Protein AF-A0A820UB11-F1 (afdb_monomer)

Sequence (283 aa):
CLLQSKWIDWDIKIYYELNNVQAQACTTTLNEELGQIEYIFSDKTGTLIQNIMTFNKCSIREKLYDYVTDEAGNEIQDTEKLKAIEFDEKEKDDYFQWYNQILLDAIKNNDKDKFVTEDFRTLYLAYRELNESEYREWSEKMNQANTSMEKREEKVKDSYEQIENHLKLNGATAIEDKLQDGVPQCIERLARAGIKIWVLTGDKIGQALRYALENKLKMKFLERGTMCKAVVCCRVTLLQKAQVVELVMQNEKKITLAIGGDGANDVSMIQKAHIGVGISGQE

Secondary structure (DSSP, 8-state):
-HHHHHHHHT-GGGEEGGGTEE---S-SS-TTGGGGEEEEEE-SBTTTEEEEEEEEEEEETTEEE---B-TT--B---GGG-------TT---SS---S-HHHHHHHHTT-GGGGTTS-EEEEEEEE----HHHHHHHHHHHHHHHH-SSSHHHHHHHHHHHHSSSPEEEEEEEEEEEEPTTHHHHHHHHHHTT-EEEEEE-SS--HHHHHHTSTTTHHHHHHHHHHSSEEEEES--HHHHHHHHHHHHHHH-SEEEEEE-SGGGTHHHHTTSSEEEE-----

Structure (mmCIF, N/CA/C/O backbone):
data_AF-A0A820UB11-F1
#
_entry.id   AF-A0A820UB11-F1
#
loop_
_atom_site.group_PDB
_atom_site.id
_atom_site.type_symbol
_atom_site.label_atom_id
_atom_site.label_alt_id
_atom_site.label_comp_id
_atom_site.label_asym_id
_atom_site.label_entity_id
_atom_site.label_seq_id
_atom_site.pdbx_PDB_ins_code
_atom_site.Cartn_x
_atom_site.Cartn_y
_atom_site.Cartn_z
_atom_site.occupancy
_atom_site.B_iso_or_equiv
_atom_site.auth_seq_id
_atom_site.auth_comp_id
_atom_site.auth_asym_id
_atom_site.auth_atom_id
_atom_site.pdbx_PDB_model_num
ATOM 1 N N . CYS A 1 1 ? -10.754 -3.449 32.133 1.00 63.97 1 CYS A N 1
ATOM 2 C CA . CYS A 1 1 ? -9.494 -2.935 31.554 1.00 63.97 1 CYS A CA 1
ATOM 3 C C . CYS A 1 1 ? -8.333 -3.943 31.631 1.00 63.97 1 CYS A C 1
ATOM 5 O O . CYS A 1 1 ? -8.097 -4.627 30.641 1.00 63.97 1 CYS A O 1
ATOM 7 N N . LEU A 1 2 ? -7.656 -4.148 32.776 1.00 79.12 2 LEU A N 1
ATOM 8 C CA . LEU A 1 2 ? -6.488 -5.061 32.869 1.00 79.12 2 LEU A CA 1
ATOM 9 C C . LEU A 1 2 ? -6.787 -6.529 32.503 1.00 79.12 2 LEU A C 1
ATOM 11 O O . LEU A 1 2 ? -6.047 -7.127 31.728 1.00 79.12 2 LEU A O 1
ATOM 15 N N . LEU A 1 3 ? -7.895 -7.092 33.000 1.00 84.25 3 LEU A N 1
ATOM 16 C CA . LEU A 1 3 ? -8.261 -8.489 32.725 1.00 84.25 3 LEU A CA 1
ATOM 17 C C . LEU A 1 3 ? -8.609 -8.737 31.246 1.00 84.25 3 LEU A C 1
ATOM 19 O O . LEU A 1 3 ? -8.187 -9.735 30.680 1.00 84.25 3 LEU A O 1
ATOM 23 N N . GLN A 1 4 ? -9.320 -7.803 30.606 1.00 86.25 4 GLN A N 1
ATOM 24 C CA . GLN A 1 4 ? -9.656 -7.890 29.176 1.00 86.25 4 GLN A CA 1
ATOM 25 C C . GLN A 1 4 ? -8.397 -7.893 28.303 1.00 86.25 4 GLN A C 1
ATOM 27 O O . GLN A 1 4 ? -8.311 -8.658 27.353 1.00 86.25 4 GLN A O 1
ATOM 32 N N . SER A 1 5 ? -7.397 -7.087 28.670 1.00 87.31 5 SER A N 1
ATOM 33 C CA . SER A 1 5 ? -6.112 -7.037 27.961 1.00 87.31 5 SER A CA 1
ATOM 34 C C . SER A 1 5 ? -5.390 -8.385 28.043 1.00 87.31 5 SER A C 1
ATOM 36 O O . SER A 1 5 ? -4.869 -8.872 27.051 1.00 87.31 5 SER A O 1
ATOM 38 N N . LYS A 1 6 ? -5.445 -9.045 29.209 1.00 88.56 6 LYS A N 1
ATOM 39 C CA . LYS A 1 6 ? -4.889 -10.393 29.393 1.00 88.56 6 LYS A CA 1
ATOM 40 C C . LYS A 1 6 ? -5.614 -11.462 28.580 1.00 88.56 6 LYS A C 1
ATOM 42 O O . LYS A 1 6 ? -4.977 -12.414 28.155 1.00 88.56 6 LYS A O 1
ATOM 47 N N . TRP A 1 7 ? -6.917 -11.318 28.348 1.00 91.12 7 TRP A N 1
ATOM 48 C CA . TRP A 1 7 ? -7.641 -12.230 27.460 1.00 91.12 7 TRP A CA 1
ATOM 49 C C . TRP A 1 7 ? -7.229 -12.079 26.000 1.00 91.12 7 TRP A C 1
ATOM 51 O O . TRP A 1 7 ? -7.147 -13.091 25.319 1.00 91.12 7 TRP A O 1
ATOM 61 N N . ILE A 1 8 ? -6.925 -10.860 25.546 1.00 91.50 8 ILE A N 1
ATOM 62 C CA . ILE A 1 8 ? -6.336 -10.641 24.217 1.00 91.50 8 ILE A CA 1
ATOM 63 C C . ILE A 1 8 ? -4.960 -11.316 24.153 1.00 91.50 8 ILE A C 1
ATOM 65 O O . ILE A 1 8 ? -4.711 -12.088 23.235 1.00 91.50 8 ILE A O 1
ATOM 69 N N . ASP A 1 9 ? -4.105 -11.096 25.159 1.00 91.19 9 ASP A N 1
ATOM 70 C CA . ASP A 1 9 ? -2.763 -11.697 25.196 1.00 91.19 9 ASP A CA 1
ATOM 71 C C . ASP A 1 9 ? -2.791 -13.241 25.140 1.00 91.19 9 ASP A C 1
ATOM 73 O O . ASP A 1 9 ? -1.864 -13.864 24.632 1.00 91.19 9 ASP A O 1
ATOM 77 N N . TRP A 1 10 ? -3.831 -13.870 25.699 1.00 92.50 10 TRP A N 1
ATOM 78 C CA . TRP A 1 10 ? -3.950 -15.329 25.823 1.00 92.50 10 TRP A CA 1
ATOM 79 C C . TRP A 1 10 ? -4.821 -15.996 24.753 1.00 92.50 10 TRP A C 1
ATOM 81 O O . TRP A 1 10 ? -4.994 -17.217 24.795 1.00 92.50 10 TRP A O 1
ATOM 91 N N . ASP A 1 11 ? -5.403 -15.241 23.821 1.00 94.38 11 ASP A N 1
ATOM 92 C CA . ASP A 1 11 ? -6.279 -15.821 22.806 1.00 94.38 11 ASP A CA 1
ATOM 93 C C . ASP A 1 11 ? -5.464 -16.545 21.723 1.00 94.38 11 ASP A C 1
ATOM 95 O O . ASP A 1 11 ? -4.764 -15.948 20.904 1.00 94.38 11 ASP A O 1
ATOM 99 N N . ILE A 1 12 ? -5.607 -17.871 21.701 1.00 93.06 12 ILE A N 1
ATOM 100 C CA . ILE A 1 12 ? -4.932 -18.780 20.768 1.00 93.06 12 ILE A CA 1
ATOM 101 C C . ILE A 1 12 ? -5.293 -18.459 19.308 1.00 93.06 12 ILE A C 1
ATOM 103 O O . ILE A 1 12 ? -4.503 -18.722 18.409 1.00 93.06 12 ILE A O 1
ATOM 107 N N . LYS A 1 13 ? -6.460 -17.860 19.032 1.00 92.50 13 LYS A N 1
ATOM 108 C CA . LYS A 1 13 ? -6.863 -17.520 17.655 1.00 92.50 13 LYS A CA 1
ATOM 109 C C . LYS A 1 13 ? -6.083 -16.356 17.048 1.00 92.50 13 LYS A C 1
ATOM 111 O O . LYS A 1 13 ? -6.117 -16.190 15.833 1.00 92.50 13 LYS A O 1
ATOM 116 N N . ILE A 1 14 ? -5.426 -15.552 17.877 1.00 90.38 14 ILE A N 1
ATOM 117 C CA . ILE A 1 14 ? -4.572 -14.429 17.463 1.00 90.38 14 ILE A CA 1
ATOM 118 C C . ILE A 1 14 ? -3.108 -14.675 17.853 1.00 90.38 14 ILE A C 1
ATOM 120 O O . ILE A 1 14 ? -2.318 -13.739 17.977 1.00 90.38 14 ILE A O 1
ATOM 124 N N . TYR A 1 15 ? -2.747 -15.950 18.023 1.00 91.88 15 TYR A N 1
ATOM 125 C CA . TYR A 1 15 ? -1.375 -16.425 18.118 1.00 91.88 15 TYR A CA 1
ATOM 126 C C . TYR A 1 15 ? -0.864 -16.818 16.727 1.00 91.88 15 TYR A C 1
ATOM 128 O O . TYR A 1 15 ? -1.498 -17.588 16.005 1.00 91.88 15 TYR A O 1
ATOM 136 N N . TYR A 1 16 ? 0.290 -16.278 16.348 1.00 90.25 16 TYR A N 1
ATOM 137 C CA . TYR A 1 16 ? 0.941 -16.554 15.078 1.00 90.25 16 TYR A CA 1
ATOM 138 C C . TYR A 1 16 ? 2.017 -17.628 15.257 1.00 90.25 16 TYR A C 1
ATOM 140 O O . TYR A 1 16 ? 3.118 -17.362 15.749 1.00 90.25 16 TYR A O 1
ATOM 148 N N . GLU A 1 17 ? 1.682 -18.856 14.851 1.00 88.19 17 GLU A N 1
ATOM 149 C CA . GLU A 1 17 ? 2.484 -20.055 15.122 1.00 88.1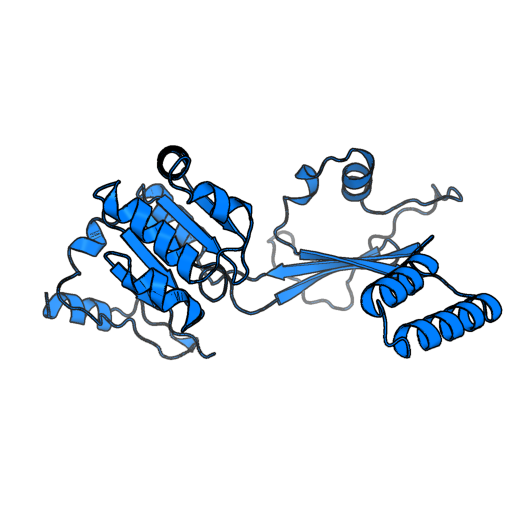9 17 GLU A CA 1
ATOM 150 C C . GLU A 1 17 ? 3.864 -20.022 14.458 1.00 88.19 17 GLU A C 1
ATOM 152 O O . GLU A 1 17 ? 4.851 -20.383 15.096 1.00 88.19 17 GLU A O 1
ATOM 157 N N . LEU A 1 18 ? 3.943 -19.552 13.206 1.00 85.38 18 LEU A N 1
ATOM 158 C CA . LEU A 1 18 ? 5.169 -19.593 12.398 1.00 85.38 18 LEU A CA 1
ATOM 159 C C . LEU A 1 18 ? 6.342 -18.865 13.065 1.00 85.38 18 LEU A C 1
ATOM 161 O O . LEU A 1 18 ? 7.470 -19.349 13.009 1.00 85.38 18 LEU A O 1
ATOM 165 N N . ASN A 1 19 ? 6.066 -17.747 13.744 1.00 83.75 19 ASN A N 1
ATOM 166 C CA . ASN A 1 19 ? 7.089 -16.963 14.440 1.00 83.75 19 ASN A CA 1
ATOM 167 C C . ASN A 1 19 ? 6.981 -17.050 15.969 1.00 83.75 19 ASN A C 1
ATOM 169 O O . ASN A 1 19 ? 7.721 -16.351 16.660 1.00 83.75 19 ASN A O 1
ATOM 173 N N . ASN A 1 20 ? 6.081 -17.885 16.502 1.00 88.88 20 ASN A N 1
ATOM 174 C CA . ASN A 1 20 ? 5.798 -17.983 17.935 1.00 88.88 20 ASN A CA 1
ATOM 175 C C . ASN A 1 20 ? 5.510 -16.606 18.571 1.00 88.88 20 ASN A C 1
ATOM 177 O O . ASN A 1 20 ? 6.106 -16.224 19.580 1.00 88.88 20 ASN A O 1
ATOM 181 N N . VAL A 1 21 ? 4.617 -15.830 17.945 1.00 89.50 21 VAL A N 1
ATOM 182 C CA . VAL A 1 21 ? 4.253 -14.487 18.416 1.00 89.50 21 VAL A CA 1
ATOM 183 C C . VAL A 1 21 ? 2.791 -14.453 18.834 1.00 89.50 21 VAL A C 1
ATOM 185 O O . VAL A 1 21 ? 1.901 -14.738 18.041 1.00 89.50 21 VAL A O 1
ATOM 188 N N . GLN A 1 22 ? 2.539 -14.068 20.082 1.00 91.44 22 GLN A N 1
ATOM 189 C CA . GLN A 1 22 ? 1.194 -13.794 20.588 1.00 91.44 22 GLN A CA 1
ATOM 190 C C . GLN A 1 22 ? 0.828 -12.319 20.388 1.00 91.44 22 GLN A C 1
ATOM 192 O O . GLN A 1 22 ? 1.705 -11.450 20.396 1.00 91.44 22 GLN A O 1
ATOM 197 N N . ALA A 1 23 ? -0.466 -12.028 20.268 1.00 91.69 23 ALA A N 1
ATOM 198 C CA . ALA A 1 23 ? -0.951 -10.659 20.377 1.00 91.69 23 ALA A CA 1
ATOM 199 C C . ALA A 1 23 ? -0.574 -10.065 21.745 1.00 91.69 23 ALA A C 1
ATOM 201 O O . ALA A 1 23 ? -0.574 -10.763 22.758 1.00 91.69 23 ALA A O 1
ATOM 202 N N . GLN A 1 24 ? -0.251 -8.772 21.783 1.00 91.25 24 GLN A N 1
ATOM 203 C CA . GLN A 1 24 ? 0.099 -8.088 23.025 1.00 91.25 24 GLN A CA 1
ATOM 204 C C . GLN A 1 24 ? -0.644 -6.759 23.140 1.00 91.25 24 GLN A C 1
ATOM 206 O O . GLN A 1 24 ? -0.428 -5.828 22.363 1.00 91.25 24 GLN A O 1
ATOM 211 N N . ALA A 1 25 ? -1.487 -6.643 24.161 1.00 91.25 25 ALA A N 1
ATOM 212 C CA . ALA A 1 25 ? -2.153 -5.396 24.499 1.00 91.25 25 ALA A CA 1
ATOM 213 C C . ALA A 1 25 ? -1.206 -4.483 25.300 1.00 91.25 25 ALA A C 1
ATOM 215 O O . ALA A 1 25 ? -1.099 -4.570 26.525 1.00 91.25 25 ALA A O 1
ATOM 216 N N . CYS A 1 26 ? -0.521 -3.568 24.610 1.00 86.94 26 CYS A N 1
ATOM 217 C CA . CYS A 1 26 ? 0.423 -2.629 25.235 1.00 86.94 26 CYS A CA 1
ATOM 218 C C . CYS A 1 26 ? -0.256 -1.540 26.084 1.00 86.94 26 CYS A C 1
ATOM 220 O O . CYS A 1 26 ? 0.372 -0.966 26.971 1.00 86.94 26 CYS A O 1
ATOM 222 N N . THR A 1 27 ? -1.533 -1.239 25.825 1.00 84.31 27 THR A N 1
ATOM 223 C CA . THR A 1 27 ? -2.322 -0.255 26.580 1.00 84.31 27 THR A CA 1
ATOM 224 C C . THR A 1 27 ? -3.629 -0.886 27.038 1.00 84.31 27 THR A C 1
ATOM 226 O O . THR A 1 27 ? -4.405 -1.382 26.231 1.00 84.31 27 THR A O 1
ATOM 229 N N . THR A 1 28 ? -3.891 -0.857 28.345 1.00 78.81 28 THR A N 1
ATOM 230 C CA . THR A 1 28 ? -4.995 -1.627 28.948 1.00 78.81 28 THR A CA 1
ATOM 231 C C . THR A 1 28 ? -6.328 -0.879 29.025 1.00 78.81 28 THR A C 1
ATOM 233 O O . THR A 1 28 ? -7.343 -1.458 29.425 1.00 78.81 28 THR A O 1
ATOM 236 N N . THR A 1 29 ? -6.336 0.409 28.674 1.00 77.44 29 THR A N 1
ATOM 237 C CA . THR A 1 29 ? -7.492 1.313 28.787 1.00 77.44 29 THR A CA 1
ATOM 238 C C . THR A 1 29 ? -8.313 1.431 27.504 1.00 77.44 29 THR A C 1
ATOM 240 O O . THR A 1 29 ? -9.441 1.896 27.578 1.00 77.44 29 THR A O 1
ATOM 243 N N . LEU A 1 30 ? -7.790 0.990 26.354 1.00 76.38 30 LEU A N 1
ATOM 244 C CA . LEU A 1 30 ? -8.390 1.229 25.028 1.00 76.38 30 LEU A CA 1
ATOM 245 C C . LEU A 1 30 ? -9.287 0.079 24.532 1.00 76.38 30 LEU A C 1
ATOM 247 O O . LEU A 1 30 ? -9.744 0.085 23.394 1.00 76.38 30 LEU A O 1
ATOM 251 N N . ASN A 1 31 ? -9.557 -0.923 25.372 1.00 75.69 31 ASN A N 1
ATOM 252 C CA . ASN A 1 31 ? -10.267 -2.132 24.937 1.00 75.69 31 ASN A CA 1
ATOM 253 C C . ASN A 1 31 ? -11.720 -1.871 24.510 1.00 75.69 31 ASN A C 1
ATOM 255 O O . ASN A 1 31 ? -12.251 -2.606 23.685 1.00 75.69 31 ASN A O 1
ATOM 259 N N . GLU A 1 32 ? -12.367 -0.845 25.063 1.00 83.12 32 GLU A N 1
ATOM 260 C CA . GLU A 1 32 ? -13.736 -0.472 24.686 1.00 83.12 32 GLU A CA 1
ATOM 261 C C . GLU A 1 32 ? -13.773 0.269 23.342 1.00 83.12 32 GLU A C 1
ATOM 263 O O . GLU A 1 32 ? -14.697 0.072 22.552 1.00 83.12 32 GLU A O 1
ATOM 268 N N . GLU A 1 33 ? -12.735 1.052 23.040 1.00 86.06 33 GLU A N 1
ATOM 269 C CA . GLU A 1 33 ? -12.626 1.807 21.788 1.00 86.06 33 GLU A CA 1
ATOM 270 C C . GLU A 1 33 ? -12.449 0.882 20.575 1.00 86.06 3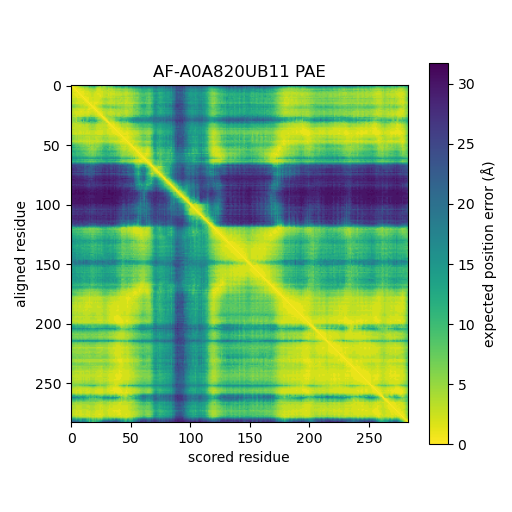3 GLU A C 1
ATOM 272 O O . GLU A 1 33 ? -12.912 1.213 19.483 1.00 86.06 33 GLU A O 1
ATOM 277 N N . LEU A 1 34 ? -11.871 -0.315 20.762 1.00 88.56 34 LEU A N 1
ATOM 278 C CA . LEU A 1 34 ? -11.766 -1.338 19.709 1.00 88.56 34 LEU A CA 1
ATOM 279 C C . LEU A 1 34 ? -13.136 -1.712 19.117 1.00 88.56 34 LEU A C 1
ATOM 281 O O . LEU A 1 34 ? -13.230 -2.019 17.932 1.00 88.56 34 LEU A O 1
ATOM 285 N N . GLY A 1 35 ? -14.208 -1.659 19.916 1.00 90.50 35 GLY A N 1
ATOM 286 C CA . GLY A 1 35 ? -15.574 -1.936 19.460 1.00 90.50 35 GLY A CA 1
ATOM 287 C C . GLY A 1 35 ? -16.251 -0.775 18.724 1.00 90.50 35 GLY A C 1
ATOM 288 O O . GLY A 1 35 ? -17.376 -0.932 18.258 1.00 90.50 35 GLY A O 1
ATOM 289 N N . GLN A 1 36 ? -15.599 0.387 18.643 1.00 94.00 36 GLN A N 1
ATOM 290 C CA . GLN A 1 36 ? -16.159 1.639 18.115 1.00 94.00 36 GLN A CA 1
ATOM 291 C C . GLN A 1 36 ? -15.406 2.164 16.885 1.00 94.00 36 GLN A C 1
ATOM 293 O O . GLN A 1 36 ? -15.696 3.260 16.403 1.00 94.00 36 GLN A O 1
ATOM 298 N N . ILE A 1 37 ? -14.424 1.410 16.386 1.00 95.69 37 ILE A N 1
ATOM 299 C CA . ILE A 1 37 ? -13.615 1.791 15.226 1.00 95.69 37 ILE A CA 1
ATOM 300 C C . ILE A 1 37 ? -14.510 1.963 13.997 1.00 95.69 37 ILE A C 1
ATOM 302 O O . ILE A 1 37 ? -15.262 1.061 13.637 1.00 95.69 37 ILE A O 1
ATOM 306 N N . GLU A 1 38 ? -14.358 3.091 13.301 1.00 96.00 38 GLU A N 1
ATOM 307 C CA . GLU A 1 38 ? -15.023 3.335 12.013 1.00 96.00 38 GLU A CA 1
ATOM 308 C C . GLU A 1 38 ? -14.044 3.563 10.856 1.00 96.00 38 GLU A C 1
ATOM 310 O O . GLU A 1 38 ? -14.415 3.383 9.695 1.00 96.00 38 GLU A O 1
ATOM 315 N N . TYR A 1 39 ? -12.797 3.945 11.151 1.00 97.56 39 TYR A N 1
ATOM 316 C CA . TYR A 1 39 ? -11.752 4.152 10.149 1.00 97.56 39 TYR A CA 1
ATOM 317 C C . TYR A 1 39 ? -10.503 3.344 10.492 1.00 97.56 39 TYR A C 1
ATOM 319 O O . TYR A 1 39 ? -9.991 3.447 11.607 1.00 97.56 39 TYR A O 1
ATOM 327 N N . ILE A 1 40 ? -9.985 2.602 9.514 1.00 97.62 40 ILE A N 1
ATOM 328 C CA . ILE A 1 40 ? -8.685 1.930 9.584 1.00 97.62 40 ILE A CA 1
ATOM 329 C C . ILE A 1 40 ? -7.748 2.559 8.557 1.00 97.62 40 ILE A C 1
ATOM 331 O O . ILE A 1 40 ? -8.052 2.588 7.365 1.00 97.62 40 ILE A O 1
ATOM 335 N N . PHE A 1 41 ? -6.594 3.023 9.021 1.00 97.25 41 PHE A N 1
ATOM 336 C CA . PHE A 1 41 ? -5.477 3.451 8.191 1.00 97.25 41 PHE A CA 1
ATOM 337 C C . PHE A 1 41 ? -4.435 2.345 8.158 1.00 97.25 41 PHE A C 1
ATOM 339 O O . PHE A 1 41 ? -3.970 1.916 9.209 1.00 97.25 41 PHE A O 1
ATOM 346 N N . SER A 1 42 ? -4.075 1.883 6.969 1.00 95.62 42 SER A N 1
ATOM 347 C CA . SER A 1 42 ? -3.124 0.785 6.789 1.00 95.62 42 SER A CA 1
ATOM 348 C C . SER A 1 42 ? -1.975 1.229 5.902 1.00 95.62 42 SER A C 1
ATOM 350 O O . SER A 1 42 ? -2.214 1.883 4.881 1.00 95.62 42 SER A O 1
ATOM 352 N N . ASP A 1 43 ? -0.748 0.823 6.224 1.00 92.75 43 ASP A N 1
ATOM 353 C CA . ASP A 1 43 ? 0.280 0.751 5.184 1.00 92.75 43 ASP A CA 1
ATOM 354 C C . ASP A 1 43 ? -0.007 -0.430 4.243 1.00 92.75 43 ASP A C 1
ATOM 356 O O . ASP A 1 43 ? -0.801 -1.322 4.546 1.00 92.75 43 ASP A O 1
ATOM 360 N N . LYS A 1 44 ? 0.614 -0.418 3.067 1.00 91.06 44 LYS A N 1
ATOM 361 C CA . LYS A 1 44 ? 0.597 -1.522 2.111 1.00 91.06 44 LYS A CA 1
ATOM 362 C C . LYS A 1 44 ? 1.712 -2.518 2.412 1.00 91.06 44 LYS A C 1
ATOM 364 O O . LYS A 1 44 ? 1.433 -3.703 2.573 1.00 91.06 44 LYS A O 1
ATOM 369 N N . THR A 1 45 ? 2.961 -2.057 2.407 1.00 87.44 45 THR A N 1
ATOM 370 C CA . THR A 1 45 ? 4.142 -2.919 2.565 1.00 87.44 45 THR A CA 1
ATOM 371 C C . THR A 1 45 ? 4.309 -3.293 4.040 1.00 87.44 45 THR A C 1
ATOM 373 O O . THR A 1 45 ? 3.884 -2.542 4.916 1.00 87.44 45 THR A O 1
ATOM 376 N N . GLY A 1 46 ? 4.719 -4.536 4.303 1.00 86.44 46 GLY A N 1
ATOM 377 C CA . GLY A 1 46 ? 4.833 -5.086 5.661 1.00 86.44 46 GLY A CA 1
ATOM 378 C C . GLY A 1 46 ? 3.502 -5.318 6.387 1.00 86.44 46 GLY A C 1
ATOM 379 O O . GLY A 1 46 ? 3.483 -5.954 7.435 1.00 86.44 46 GLY A O 1
ATOM 380 N N . THR A 1 47 ? 2.378 -4.848 5.830 1.00 91.19 47 THR A N 1
ATOM 381 C CA . THR A 1 47 ? 1.049 -4.900 6.461 1.00 91.19 47 THR A CA 1
ATOM 382 C C . THR A 1 47 ? 0.028 -5.668 5.629 1.00 91.19 47 THR A C 1
ATOM 384 O O . THR A 1 47 ? -0.509 -6.671 6.080 1.00 91.19 47 THR A O 1
ATOM 387 N N . LEU A 1 48 ? -0.255 -5.217 4.404 1.00 91.94 48 LEU A N 1
ATOM 388 C CA . LEU A 1 48 ? -1.192 -5.904 3.509 1.00 91.94 48 LEU A CA 1
ATOM 389 C C . LEU A 1 48 ? -0.468 -6.925 2.641 1.00 91.94 48 LEU A C 1
ATOM 391 O O . LEU A 1 48 ? -0.966 -8.030 2.443 1.00 91.94 48 LEU A O 1
ATOM 395 N N . ILE A 1 49 ? 0.710 -6.552 2.138 1.00 88.56 49 ILE A N 1
ATOM 396 C CA . ILE A 1 49 ? 1.578 -7.445 1.377 1.00 88.56 49 ILE A CA 1
ATOM 397 C C . ILE A 1 49 ? 2.743 -7.931 2.230 1.00 88.56 49 ILE A C 1
ATOM 399 O O . ILE A 1 49 ? 3.265 -7.213 3.086 1.00 88.56 49 ILE A O 1
ATOM 403 N N . GLN A 1 50 ? 3.161 -9.155 1.949 1.00 86.75 50 GLN A N 1
ATOM 404 C CA . GLN A 1 50 ? 4.428 -9.712 2.388 1.00 86.75 50 GLN A CA 1
ATOM 405 C C . GLN A 1 50 ? 5.558 -9.008 1.625 1.00 86.75 50 GLN A C 1
ATOM 407 O O . GLN A 1 50 ? 5.373 -8.572 0.486 1.00 86.75 50 GLN A O 1
ATOM 412 N N . ASN A 1 51 ? 6.754 -8.929 2.210 1.00 80.44 51 ASN A N 1
ATOM 413 C CA . ASN A 1 51 ? 7.943 -8.463 1.487 1.00 80.44 51 ASN A CA 1
ATOM 414 C C . ASN A 1 51 ? 8.528 -9.584 0.602 1.00 80.44 51 ASN A C 1
ATOM 416 O O . ASN A 1 51 ? 9.715 -9.895 0.653 1.00 80.44 51 ASN A O 1
ATOM 420 N N . ILE A 1 52 ? 7.654 -10.247 -0.159 1.00 82.62 52 ILE A N 1
ATOM 421 C CA . ILE A 1 52 ? 7.971 -11.360 -1.047 1.00 82.62 52 ILE A CA 1
ATOM 422 C C . ILE A 1 52 ? 7.350 -11.045 -2.402 1.00 82.62 52 ILE A C 1
ATOM 424 O O . ILE A 1 52 ? 6.134 -10.903 -2.526 1.00 82.62 52 ILE A O 1
ATOM 428 N N . MET A 1 53 ? 8.210 -10.941 -3.411 1.00 80.25 53 MET A N 1
ATOM 429 C CA . MET A 1 53 ? 7.801 -10.852 -4.806 1.00 80.25 53 MET A CA 1
ATOM 430 C C . MET A 1 53 ? 7.969 -12.220 -5.452 1.00 80.25 53 MET A C 1
ATOM 432 O O . MET A 1 53 ? 9.072 -12.772 -5.452 1.00 80.25 53 MET A O 1
ATOM 436 N N . THR A 1 54 ? 6.893 -12.750 -6.020 1.00 80.12 54 THR A N 1
ATOM 437 C CA . THR A 1 54 ? 6.900 -14.072 -6.646 1.00 80.12 54 THR A CA 1
ATOM 438 C C . THR A 1 54 ? 6.829 -13.917 -8.154 1.00 80.12 54 THR A C 1
ATOM 440 O O . THR A 1 54 ? 5.923 -13.284 -8.687 1.00 80.12 54 THR A O 1
ATOM 443 N N . PHE A 1 55 ? 7.799 -14.485 -8.867 1.00 79.56 55 PHE A N 1
ATOM 444 C CA . PHE A 1 55 ? 7.683 -14.627 -10.312 1.00 79.56 55 PHE A CA 1
ATOM 445 C C . PHE A 1 55 ? 6.591 -15.655 -10.598 1.00 79.56 55 PHE A C 1
ATOM 447 O O . PHE A 1 55 ? 6.755 -16.817 -10.238 1.00 79.56 55 PHE A O 1
ATOM 454 N N . ASN A 1 56 ? 5.488 -15.213 -11.197 1.00 76.56 56 ASN A N 1
ATOM 455 C CA . ASN A 1 56 ? 4.320 -16.060 -11.398 1.00 76.56 56 ASN A CA 1
ATOM 456 C C . ASN A 1 56 ? 4.273 -16.561 -12.849 1.00 76.56 56 ASN A C 1
ATOM 458 O O . ASN A 1 56 ? 4.292 -17.762 -13.097 1.00 76.56 56 ASN A O 1
ATOM 462 N N . LYS A 1 57 ? 4.327 -15.643 -13.823 1.00 74.94 57 LYS A N 1
ATOM 463 C CA . LYS A 1 57 ? 4.198 -15.981 -15.252 1.00 74.94 57 LYS A CA 1
ATOM 464 C C . LYS A 1 57 ? 5.217 -15.241 -16.102 1.00 74.94 57 LYS A C 1
ATOM 466 O O . LYS A 1 57 ? 5.714 -14.175 -15.725 1.00 74.94 57 LYS A O 1
ATOM 471 N N . CYS A 1 58 ? 5.489 -15.748 -17.299 1.00 72.00 58 CYS A N 1
ATOM 472 C CA . CYS A 1 58 ? 6.170 -14.957 -18.321 1.00 72.00 58 CYS A CA 1
ATOM 473 C C . CYS A 1 58 ? 5.751 -15.315 -19.737 1.00 72.00 58 CYS A C 1
ATOM 475 O O . CYS A 1 58 ? 5.237 -16.389 -20.015 1.00 72.00 58 CYS A O 1
ATOM 477 N N . SER A 1 59 ? 6.015 -14.394 -20.652 1.00 71.62 59 SER A N 1
ATOM 478 C CA . SER A 1 59 ? 5.951 -14.623 -22.084 1.00 71.62 59 SER A CA 1
ATOM 479 C C . SER A 1 59 ? 7.353 -14.470 -22.662 1.00 71.62 59 SER A C 1
ATOM 481 O O . SER A 1 59 ? 8.020 -13.473 -22.380 1.00 71.62 59 SER A O 1
ATOM 483 N N . ILE A 1 60 ? 7.812 -15.444 -23.449 1.00 76.38 60 ILE A N 1
ATOM 484 C CA . ILE A 1 60 ? 9.095 -15.397 -24.164 1.00 76.38 60 ILE A CA 1
ATOM 485 C C . ILE A 1 60 ? 8.836 -15.790 -25.610 1.00 76.38 60 ILE A C 1
ATOM 487 O O . ILE A 1 60 ? 8.345 -16.888 -25.861 1.00 76.38 60 ILE A O 1
ATOM 491 N N . ARG A 1 61 ? 9.201 -14.919 -26.560 1.00 68.50 61 ARG A N 1
ATOM 492 C CA . ARG A 1 61 ? 9.025 -15.154 -28.004 1.00 68.50 61 ARG A CA 1
ATOM 493 C C . ARG A 1 61 ? 7.629 -15.693 -28.318 1.00 68.50 61 ARG A C 1
ATOM 495 O O . ARG A 1 61 ? 7.492 -16.756 -28.912 1.00 68.50 61 ARG A O 1
ATOM 502 N N . GLU A 1 62 ? 6.616 -14.975 -27.832 1.00 55.88 62 GLU A N 1
ATOM 503 C CA . GLU A 1 62 ? 5.192 -15.267 -28.063 1.00 55.88 62 GLU A CA 1
ATOM 504 C C . GLU A 1 62 ? 4.658 -16.530 -27.360 1.00 55.88 62 GLU A C 1
ATOM 506 O O . GLU A 1 62 ? 3.457 -16.784 -27.370 1.00 55.88 62 GLU A O 1
ATOM 511 N N . LYS A 1 63 ? 5.506 -17.283 -26.646 1.00 60.62 63 LYS A N 1
ATOM 512 C CA . LYS A 1 63 ? 5.089 -18.425 -25.823 1.00 60.62 63 LYS A CA 1
ATOM 513 C C . LYS A 1 63 ? 4.805 -17.971 -24.394 1.00 60.62 63 LYS A C 1
ATOM 515 O O . LYS A 1 63 ? 5.682 -17.402 -23.745 1.00 60.62 63 LYS A O 1
ATOM 520 N N . LEU A 1 64 ? 3.582 -18.207 -23.915 1.00 64.88 64 LEU A N 1
ATOM 521 C CA . LEU A 1 64 ? 3.188 -17.989 -22.520 1.00 64.88 64 LEU A CA 1
ATOM 522 C C . LEU A 1 64 ? 3.597 -19.195 -21.666 1.00 64.88 64 LEU A C 1
ATOM 524 O O . LEU A 1 64 ? 3.306 -20.337 -22.017 1.00 64.88 64 LEU A O 1
ATOM 528 N N . TYR A 1 65 ? 4.237 -18.911 -20.540 1.00 68.44 65 TYR A N 1
ATOM 529 C CA . TYR A 1 65 ? 4.609 -19.853 -19.499 1.00 68.44 65 TYR A CA 1
ATOM 530 C C . TYR A 1 65 ? 3.806 -19.505 -18.248 1.00 68.44 65 TYR A C 1
ATOM 532 O O . TYR A 1 65 ? 3.957 -18.417 -17.685 1.00 68.44 65 TYR A O 1
ATOM 540 N N . ASP A 1 66 ? 2.938 -20.431 -17.861 1.00 66.44 66 ASP A N 1
ATOM 541 C CA . ASP A 1 66 ? 2.051 -20.355 -16.703 1.00 66.44 66 ASP A CA 1
ATOM 542 C C . ASP A 1 66 ? 2.043 -21.725 -16.003 1.00 66.44 66 ASP A C 1
ATOM 544 O O . ASP A 1 66 ? 2.432 -22.738 -16.601 1.00 66.44 66 ASP A O 1
ATOM 548 N N . TYR A 1 67 ? 1.601 -21.767 -14.749 1.00 60.22 67 TYR A N 1
ATOM 549 C CA . TYR A 1 67 ? 1.360 -23.016 -14.038 1.00 60.22 67 TYR A CA 1
ATOM 550 C C . TYR A 1 67 ? 0.176 -23.750 -14.676 1.00 60.22 67 TYR A C 1
ATOM 552 O O . TYR A 1 67 ? -0.856 -23.157 -14.990 1.00 60.22 67 TYR A O 1
ATOM 560 N N . VAL A 1 68 ? 0.303 -25.065 -14.863 1.00 53.91 68 VAL A N 1
ATOM 561 C CA . VAL A 1 68 ? -0.841 -25.891 -15.263 1.00 53.91 68 VAL A CA 1
ATOM 562 C C . VAL A 1 68 ? -1.669 -26.153 -14.013 1.00 53.91 68 VAL A C 1
ATOM 564 O O . VAL A 1 68 ? -1.192 -26.809 -13.088 1.00 53.91 68 VAL A O 1
ATOM 567 N N . THR A 1 69 ? -2.896 -25.647 -13.978 1.00 51.75 69 THR A N 1
ATOM 568 C CA . THR A 1 69 ? -3.876 -26.000 -12.949 1.00 51.75 69 THR A CA 1
ATOM 569 C C . THR A 1 69 ? -4.748 -27.160 -13.424 1.00 51.75 69 THR A C 1
ATOM 571 O O . THR A 1 69 ? -5.057 -27.281 -14.613 1.00 51.75 69 THR A O 1
ATOM 574 N N . ASP A 1 70 ? -5.110 -28.062 -12.510 1.00 53.09 70 ASP A N 1
ATOM 575 C CA . ASP A 1 70 ? -6.132 -29.077 -12.781 1.00 53.09 70 ASP A CA 1
ATOM 576 C C . ASP A 1 70 ? -7.546 -28.453 -12.821 1.00 53.09 70 ASP A C 1
ATOM 578 O O . ASP A 1 70 ? -7.741 -27.273 -12.525 1.00 53.09 70 ASP A O 1
ATOM 582 N N . GLU A 1 71 ? -8.566 -29.245 -13.171 1.00 51.16 71 GLU A N 1
ATOM 583 C CA . GLU A 1 71 ? -9.974 -28.797 -13.184 1.00 51.16 71 GLU A CA 1
ATOM 584 C C . GLU A 1 71 ? -10.488 -28.338 -11.801 1.00 51.16 71 GLU A C 1
ATOM 586 O O . GLU A 1 71 ? -11.549 -27.720 -11.710 1.00 51.16 71 GLU A O 1
ATOM 591 N N . ALA A 1 72 ? -9.742 -28.616 -10.726 1.00 48.59 72 ALA A N 1
ATOM 592 C CA . ALA A 1 72 ? -10.033 -28.203 -9.359 1.00 48.59 72 ALA A CA 1
ATOM 593 C C . ALA A 1 72 ? -9.211 -26.976 -8.904 1.00 48.59 72 ALA A C 1
ATOM 595 O O . ALA A 1 72 ? -9.395 -26.516 -7.777 1.00 48.59 72 ALA A O 1
ATOM 596 N N . GLY A 1 73 ? -8.352 -26.420 -9.767 1.00 50.34 73 GLY A N 1
ATOM 597 C CA . GLY A 1 73 ? -7.520 -25.251 -9.479 1.00 50.34 73 GLY A CA 1
ATOM 598 C C . GLY A 1 73 ? -6.234 -25.547 -8.702 1.00 50.34 73 GLY A C 1
ATOM 599 O O . GLY A 1 73 ? -5.585 -24.606 -8.253 1.00 50.34 73 GLY A O 1
ATOM 600 N N . ASN A 1 74 ? -5.847 -26.815 -8.535 1.00 50.03 74 ASN A N 1
ATOM 601 C CA . ASN A 1 74 ? -4.591 -27.177 -7.878 1.00 50.03 74 ASN A CA 1
ATOM 602 C C . ASN A 1 74 ? -3.417 -27.069 -8.857 1.00 50.03 74 ASN A C 1
ATOM 604 O O . ASN A 1 74 ? -3.509 -27.509 -10.005 1.00 50.03 74 ASN A O 1
ATOM 608 N N . GLU A 1 75 ? -2.295 -26.529 -8.383 1.00 55.31 75 GLU A N 1
ATOM 609 C CA . GLU A 1 75 ? -1.049 -26.435 -9.146 1.00 55.31 75 GLU A CA 1
ATOM 610 C C . GLU A 1 75 ? -0.464 -27.827 -9.424 1.00 55.31 75 GLU A C 1
ATOM 612 O O . GLU A 1 75 ? -0.144 -28.588 -8.507 1.00 55.31 75 GLU A O 1
ATOM 617 N N . ILE A 1 76 ? -0.278 -28.161 -10.700 1.00 56.41 76 ILE A N 1
ATOM 618 C CA . ILE A 1 76 ? 0.394 -29.391 -11.110 1.00 56.41 76 ILE A CA 1
ATOM 619 C C . ILE A 1 76 ? 1.900 -29.102 -11.219 1.00 56.41 76 ILE A C 1
ATOM 621 O O . ILE A 1 76 ? 2.345 -28.399 -12.124 1.00 56.41 76 ILE A O 1
ATOM 625 N N . GLN A 1 77 ? 2.706 -29.680 -10.319 1.00 45.47 77 GLN A N 1
ATOM 626 C CA . GLN A 1 77 ? 4.179 -29.561 -10.294 1.00 45.47 77 GLN A CA 1
ATOM 627 C C . GLN A 1 77 ? 4.889 -30.406 -11.371 1.00 45.47 77 GLN A C 1
ATOM 629 O O . GLN A 1 77 ? 5.934 -31.004 -11.123 1.00 45.47 77 GLN A O 1
ATOM 634 N N . ASP A 1 78 ? 4.326 -30.496 -12.572 1.00 45.09 78 ASP A N 1
ATOM 635 C CA . ASP A 1 78 ? 4.927 -31.258 -13.667 1.00 45.09 78 ASP A CA 1
ATOM 636 C C . ASP A 1 78 ? 5.776 -30.295 -14.513 1.00 45.09 78 ASP A C 1
ATOM 638 O O . ASP A 1 78 ? 5.303 -29.695 -15.479 1.00 45.09 78 ASP A O 1
ATOM 642 N N . THR A 1 79 ? 7.041 -30.099 -14.125 1.00 43.16 79 THR A N 1
ATOM 643 C CA . THR A 1 79 ? 8.008 -29.230 -14.832 1.00 43.16 79 THR A CA 1
ATOM 644 C C . THR A 1 79 ? 8.242 -29.646 -16.289 1.00 43.16 79 THR A C 1
ATOM 646 O O . THR A 1 79 ? 8.672 -28.826 -17.099 1.00 43.16 79 THR A O 1
ATOM 649 N N . GLU A 1 80 ? 7.899 -30.885 -16.656 1.00 41.38 80 GLU A N 1
ATOM 650 C CA . GLU A 1 80 ? 7.939 -31.393 -18.033 1.00 41.38 80 GLU A CA 1
ATOM 651 C C . GLU A 1 80 ? 6.692 -31.030 -18.865 1.00 41.38 80 GLU A C 1
ATOM 653 O O . GLU A 1 80 ? 6.699 -31.189 -20.086 1.00 41.38 80 GLU A O 1
ATOM 658 N N . LYS A 1 81 ? 5.631 -30.490 -18.245 1.00 41.34 81 LYS A N 1
ATOM 659 C CA . LYS A 1 81 ? 4.401 -30.037 -18.919 1.00 41.34 81 LYS A CA 1
ATOM 660 C C . LYS A 1 81 ? 4.173 -28.530 -18.815 1.00 41.34 81 LYS A C 1
ATOM 662 O O . LYS A 1 81 ? 3.028 -28.087 -18.753 1.00 41.34 81 LYS A O 1
ATOM 667 N N . LEU A 1 82 ? 5.221 -27.715 -18.909 1.00 39.12 82 LEU A N 1
ATOM 668 C CA . LEU A 1 82 ? 5.033 -26.358 -19.429 1.00 39.12 82 LEU A CA 1
ATOM 669 C C . LEU A 1 82 ? 4.557 -26.495 -20.881 1.00 39.12 82 LEU A C 1
ATOM 671 O O . LEU A 1 82 ? 5.360 -26.598 -21.808 1.00 39.12 82 LEU A O 1
ATOM 675 N N . LYS A 1 83 ? 3.239 -26.574 -21.092 1.00 38.41 83 LYS A N 1
ATOM 676 C CA . LYS A 1 83 ? 2.677 -26.519 -22.437 1.00 38.41 83 LYS A CA 1
ATOM 677 C C . LYS A 1 83 ? 2.930 -25.113 -22.956 1.00 38.41 83 LYS A C 1
ATOM 679 O O . LYS A 1 83 ? 2.185 -24.192 -22.642 1.00 38.41 83 LYS A O 1
ATOM 684 N N . ALA A 1 84 ? 3.958 -24.964 -23.787 1.00 34.91 84 ALA A N 1
ATOM 685 C CA . ALA A 1 84 ? 3.931 -23.917 -24.788 1.00 34.91 84 ALA A CA 1
ATOM 686 C C . ALA A 1 84 ? 2.612 -24.093 -25.546 1.00 34.91 84 ALA A C 1
ATOM 688 O O . ALA A 1 84 ? 2.396 -25.121 -26.189 1.00 34.91 84 ALA A O 1
ATOM 689 N N . ILE A 1 85 ? 1.697 -23.141 -25.406 1.00 39.22 85 ILE A N 1
ATOM 690 C CA . ILE A 1 85 ? 0.533 -23.075 -26.279 1.00 39.22 85 ILE A CA 1
ATOM 691 C C . ILE A 1 85 ? 1.097 -22.681 -27.645 1.00 39.22 85 ILE A C 1
ATOM 693 O O . ILE A 1 85 ? 1.391 -21.514 -27.893 1.00 39.22 85 ILE A O 1
ATOM 697 N N . GLU A 1 86 ? 1.385 -23.676 -28.483 1.00 33.03 86 GLU A N 1
ATOM 698 C CA . GLU A 1 86 ? 1.829 -23.455 -29.855 1.00 33.03 86 GLU A CA 1
ATOM 699 C C . GLU A 1 86 ? 0.605 -23.088 -30.694 1.00 33.03 86 GLU A C 1
ATOM 701 O O . GLU A 1 86 ? -0.330 -23.877 -30.827 1.00 33.03 86 GLU A O 1
ATOM 706 N N . PHE A 1 87 ? 0.587 -21.856 -31.202 1.00 35.66 87 PHE A N 1
ATOM 707 C CA . PHE A 1 87 ? -0.444 -21.392 -32.122 1.00 35.66 87 PHE A CA 1
ATOM 708 C C . PHE A 1 87 ? -0.170 -21.932 -33.533 1.00 35.66 87 PHE A C 1
ATOM 710 O O . PHE A 1 87 ? 0.980 -22.034 -33.963 1.00 35.66 87 PHE A O 1
ATOM 717 N N . ASP A 1 88 ? -1.248 -22.319 -34.216 1.00 32.59 88 ASP A N 1
ATOM 718 C CA . ASP A 1 88 ? -1.253 -23.010 -35.508 1.00 32.59 88 ASP A CA 1
ATOM 719 C C . ASP A 1 88 ? -0.510 -22.205 -36.596 1.00 32.59 88 ASP A C 1
ATOM 721 O O . ASP A 1 88 ? -0.726 -21.007 -36.772 1.00 32.59 88 ASP A O 1
ATOM 725 N N . GLU A 1 89 ? 0.374 -22.867 -37.346 1.00 39.56 89 GLU A N 1
ATOM 726 C CA . GLU A 1 89 ? 1.401 -22.252 -38.207 1.00 39.56 89 GLU A CA 1
ATOM 727 C C . GLU A 1 89 ? 0.874 -21.567 -39.486 1.00 39.56 89 GLU A C 1
ATOM 729 O O . GLU A 1 89 ? 1.665 -21.177 -40.351 1.00 39.56 89 GLU A O 1
ATOM 734 N N . LYS A 1 90 ? -0.445 -21.441 -39.657 1.00 38.09 90 LYS A N 1
ATOM 735 C CA . LYS A 1 90 ? -1.066 -21.062 -40.938 1.00 38.09 90 LYS A CA 1
ATOM 736 C C . LYS A 1 90 ? -1.369 -19.577 -41.134 1.00 38.09 90 LYS A C 1
ATOM 738 O O . LYS A 1 90 ? -1.794 -19.218 -42.227 1.00 38.09 90 LYS A O 1
ATOM 743 N N . GLU A 1 91 ? -1.069 -18.715 -40.167 1.00 38.19 91 GLU A N 1
ATOM 744 C CA . GLU A 1 91 ? -1.188 -17.252 -40.312 1.00 38.19 91 GLU A CA 1
ATOM 745 C C . GLU A 1 91 ? 0.161 -16.552 -40.079 1.00 38.19 91 GLU A C 1
ATOM 747 O O . GLU A 1 91 ? 0.305 -15.663 -39.247 1.00 38.19 91 GLU A O 1
ATOM 752 N N . LYS A 1 92 ? 1.195 -16.982 -40.815 1.00 36.81 92 LYS A N 1
ATOM 753 C CA . LYS A 1 92 ? 2.490 -16.288 -40.866 1.00 36.81 92 LYS A CA 1
ATOM 754 C C . LYS A 1 92 ? 2.431 -15.179 -41.918 1.00 36.81 92 LYS A C 1
ATOM 756 O O . LYS A 1 92 ? 2.668 -15.440 -43.094 1.00 36.81 92 LYS A O 1
ATOM 761 N N . ASP A 1 93 ? 2.119 -13.963 -41.480 1.00 31.25 93 ASP A N 1
ATOM 762 C CA . ASP A 1 93 ? 2.398 -12.733 -42.229 1.00 31.25 93 ASP A CA 1
ATOM 763 C C . ASP A 1 93 ? 3.709 -12.114 -41.706 1.00 31.25 93 ASP A C 1
ATOM 765 O O . ASP A 1 93 ? 3.956 -12.098 -40.498 1.00 31.25 93 ASP A O 1
ATOM 769 N N . ASP A 1 94 ? 4.553 -11.594 -42.608 1.00 35.19 94 ASP A N 1
ATOM 770 C CA . ASP A 1 94 ? 5.944 -11.142 -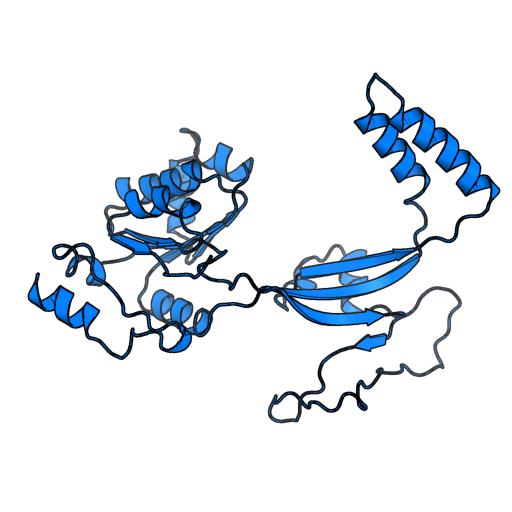42.362 1.00 35.19 94 ASP A CA 1
ATOM 771 C C . ASP A 1 94 ? 6.088 -9.938 -41.398 1.00 35.19 94 ASP A C 1
ATOM 773 O O . ASP A 1 94 ? 7.186 -9.433 -41.154 1.00 35.19 94 ASP A O 1
ATOM 777 N N . TYR A 1 95 ? 4.988 -9.492 -40.796 1.00 34.00 95 TYR A N 1
ATOM 778 C CA . TYR A 1 95 ? 4.962 -8.520 -39.714 1.00 34.00 95 TYR A CA 1
ATOM 779 C C . TYR A 1 95 ? 4.039 -9.001 -38.582 1.00 34.00 9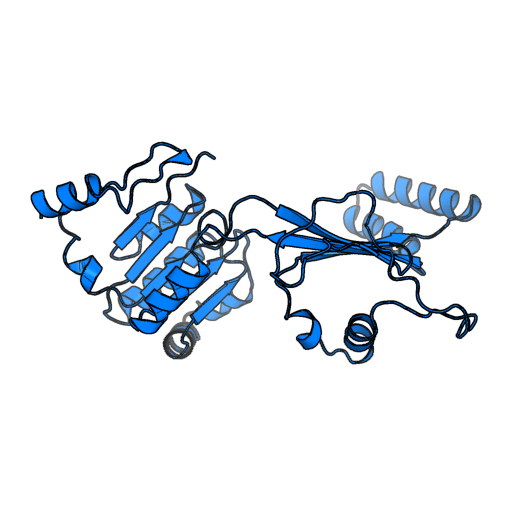5 TYR A C 1
ATOM 781 O O . TYR A 1 95 ? 2.848 -8.707 -38.557 1.00 34.00 95 TYR A O 1
ATOM 789 N N . PHE A 1 96 ? 4.658 -9.626 -37.575 1.00 37.66 96 PHE A N 1
ATOM 790 C CA . PHE A 1 96 ? 4.306 -9.466 -36.157 1.00 37.66 96 PHE A CA 1
ATOM 791 C C . PHE A 1 96 ? 2.902 -9.950 -35.725 1.00 37.66 96 PHE A C 1
ATOM 793 O O . PHE A 1 96 ? 1.981 -9.144 -35.592 1.00 37.66 96 PHE A O 1
ATOM 800 N N . GLN A 1 97 ? 2.749 -11.241 -35.408 1.00 34.84 97 GLN A N 1
ATOM 801 C CA . GLN A 1 97 ? 1.553 -11.822 -34.766 1.00 34.84 97 GLN A CA 1
ATOM 802 C C . GLN A 1 97 ? 2.009 -13.076 -33.984 1.00 34.84 97 GLN A C 1
ATOM 804 O O . GLN A 1 97 ? 2.433 -14.025 -34.626 1.00 34.84 97 GLN A O 1
ATOM 809 N N . TRP A 1 98 ? 2.047 -13.154 -32.647 1.00 36.12 98 TRP A N 1
ATOM 810 C CA . TRP A 1 98 ? 1.065 -12.751 -31.629 1.00 36.12 98 TRP A CA 1
ATOM 811 C C . TRP A 1 98 ? 1.741 -12.374 -30.287 1.00 36.12 98 TRP A C 1
ATOM 813 O O . TRP A 1 98 ? 2.373 -13.192 -29.626 1.00 36.12 98 TRP A O 1
ATOM 823 N N . TYR A 1 99 ? 1.487 -11.161 -29.792 1.00 41.88 99 TYR A N 1
ATOM 824 C CA . TYR A 1 99 ? 1.370 -10.918 -28.348 1.00 41.88 99 TYR A CA 1
ATOM 825 C C . TYR A 1 99 ? -0.117 -11.034 -28.034 1.00 41.88 99 TYR A C 1
ATOM 827 O O . TYR A 1 99 ? -0.908 -10.527 -28.822 1.00 41.88 99 TYR A O 1
ATOM 835 N N . ASN A 1 100 ? -0.487 -11.702 -26.935 1.00 41.38 100 ASN A N 1
ATOM 836 C CA . ASN A 1 100 ? -1.862 -11.831 -26.427 1.00 41.38 100 ASN A CA 1
ATOM 837 C C . ASN A 1 100 ? -2.765 -10.689 -26.947 1.00 41.38 100 ASN A C 1
ATOM 839 O O . ASN A 1 100 ? -2.486 -9.535 -26.624 1.00 41.38 100 ASN A O 1
ATOM 843 N N . GLN A 1 101 ? -3.772 -10.978 -27.788 1.00 43.31 101 GLN A N 1
ATOM 844 C CA . GLN A 1 101 ? -4.610 -9.975 -28.480 1.00 43.31 101 GLN A CA 1
ATOM 845 C C . GLN A 1 101 ? -5.097 -8.867 -27.531 1.00 43.31 101 GLN A C 1
ATOM 847 O O . GLN A 1 101 ? -5.162 -7.701 -27.901 1.00 43.31 101 GLN A O 1
ATOM 852 N N . ILE A 1 102 ? -5.343 -9.220 -26.265 1.00 43.00 102 ILE A N 1
ATOM 853 C CA . ILE A 1 102 ? -5.754 -8.315 -25.188 1.00 43.00 102 ILE A CA 1
ATOM 854 C C . ILE A 1 102 ? -4.681 -7.236 -24.925 1.00 43.00 102 ILE A C 1
ATOM 856 O O . ILE A 1 102 ? -5.010 -6.066 -24.749 1.00 43.00 102 ILE A O 1
ATOM 860 N N . LEU A 1 103 ? -3.400 -7.618 -24.958 1.00 44.31 103 LEU A N 1
ATOM 861 C CA . LEU A 1 103 ? -2.187 -6.845 -24.635 1.00 44.31 103 LEU A CA 1
ATOM 862 C C . LEU A 1 103 ? -1.785 -5.876 -25.741 1.00 44.31 103 LEU A C 1
ATOM 864 O O . LEU A 1 103 ? -1.449 -4.725 -25.466 1.00 44.31 103 LEU A O 1
ATOM 868 N N . LEU A 1 104 ? -1.916 -6.302 -26.996 1.00 43.97 104 LEU A N 1
ATOM 869 C CA . LEU A 1 104 ? -1.773 -5.416 -28.148 1.00 43.97 104 LEU A CA 1
ATOM 870 C C . LEU A 1 104 ? -2.960 -4.457 -28.288 1.00 43.97 104 LEU A C 1
ATOM 872 O O . LEU A 1 104 ? -2.737 -3.289 -28.601 1.00 43.97 104 LEU A O 1
ATOM 876 N N . ASP A 1 105 ? -4.189 -4.901 -28.008 1.00 46.81 105 ASP A N 1
ATOM 877 C CA . ASP A 1 105 ? -5.372 -4.035 -28.040 1.00 46.81 105 ASP A CA 1
ATOM 878 C C . ASP A 1 105 ? -5.333 -2.964 -26.943 1.00 46.81 105 ASP A C 1
ATOM 880 O O . ASP A 1 105 ? -5.723 -1.830 -27.199 1.00 46.81 105 ASP A O 1
ATOM 884 N N . ALA A 1 106 ? -4.806 -3.259 -25.752 1.00 45.34 106 ALA A N 1
ATOM 885 C CA . ALA A 1 106 ? -4.630 -2.262 -24.691 1.00 45.34 106 ALA A CA 1
ATOM 886 C C . ALA A 1 106 ? -3.590 -1.184 -25.051 1.00 45.34 106 ALA A C 1
ATOM 888 O O . ALA A 1 106 ? -3.782 -0.003 -24.754 1.00 45.34 106 ALA A O 1
ATOM 889 N N . ILE A 1 107 ? -2.510 -1.570 -25.739 1.00 43.78 107 ILE A N 1
ATOM 890 C CA . ILE A 1 107 ? -1.462 -0.647 -26.203 1.00 43.78 107 ILE A CA 1
ATOM 891 C C . ILE A 1 107 ? -1.937 0.163 -27.423 1.00 43.78 107 ILE A C 1
ATOM 893 O O . ILE A 1 107 ? -1.672 1.362 -27.498 1.00 43.78 107 ILE A O 1
ATOM 897 N N . LYS A 1 108 ? -2.664 -0.457 -28.365 1.00 41.50 108 LYS A N 1
ATOM 898 C CA . LYS A 1 108 ? -3.167 0.193 -29.592 1.00 41.50 108 LYS A CA 1
ATOM 899 C C . LYS A 1 108 ? -4.410 1.054 -29.359 1.00 41.50 108 LYS A C 1
ATOM 901 O O . LYS A 1 108 ? -4.512 2.123 -29.954 1.00 41.50 108 LYS A O 1
ATOM 906 N N . ASN A 1 109 ? -5.327 0.628 -28.490 1.00 45.59 109 ASN A N 1
ATOM 907 C CA . ASN A 1 109 ? -6.572 1.349 -28.197 1.00 45.59 109 ASN A CA 1
ATOM 908 C C . ASN A 1 109 ? -6.452 2.301 -26.996 1.00 45.59 109 ASN A C 1
ATOM 910 O O . ASN A 1 109 ? -7.434 2.946 -26.636 1.00 45.59 109 ASN A O 1
ATOM 914 N N . ASN A 1 110 ? -5.261 2.418 -26.389 1.00 41.38 110 ASN A N 1
ATOM 915 C CA . ASN A 1 110 ? -5.015 3.220 -25.184 1.00 41.38 110 ASN A CA 1
ATOM 916 C C . ASN A 1 110 ? -5.964 2.847 -24.023 1.00 41.38 110 ASN A C 1
ATOM 918 O O . ASN A 1 110 ? -6.306 3.679 -23.180 1.00 41.38 110 ASN A O 1
ATOM 922 N N . ASP A 1 111 ? -6.400 1.587 -24.009 1.00 43.75 111 ASP A N 1
ATOM 923 C CA . ASP A 1 111 ? -7.429 1.060 -23.124 1.00 43.75 111 ASP A CA 1
ATOM 924 C C . ASP A 1 111 ? -6.738 0.365 -21.946 1.00 43.75 111 ASP A C 1
ATOM 926 O O . ASP A 1 111 ? -6.523 -0.849 -21.916 1.00 43.75 111 ASP A O 1
ATOM 930 N N . LYS A 1 112 ? -6.278 1.192 -21.000 1.00 40.59 112 LYS A N 1
ATOM 931 C CA . LYS A 1 112 ? -5.493 0.776 -19.824 1.00 40.59 112 LYS A CA 1
ATOM 932 C C . LYS A 1 112 ? -6.262 -0.151 -18.878 1.00 40.59 112 LYS A C 1
ATOM 934 O O . LYS A 1 112 ? -5.642 -0.768 -18.017 1.00 40.59 112 LYS A O 1
ATOM 939 N N . ASP A 1 113 ? -7.574 -0.271 -19.051 1.00 39.19 113 ASP A N 1
ATOM 940 C CA . ASP A 1 113 ? -8.464 -0.934 -18.100 1.00 39.19 113 ASP A CA 1
ATOM 941 C C . ASP A 1 113 ? -8.557 -2.459 -18.294 1.00 39.19 113 ASP A C 1
ATOM 943 O O . ASP A 1 113 ? -8.999 -3.161 -17.387 1.00 39.19 113 ASP A O 1
ATOM 947 N N . LYS A 1 114 ? -8.071 -3.020 -19.415 1.00 35.38 114 LYS A N 1
ATOM 948 C CA . LYS A 1 114 ? -8.115 -4.479 -19.667 1.00 35.38 114 LYS A CA 1
ATOM 949 C C . LYS A 1 114 ? -7.000 -5.303 -19.003 1.00 35.38 114 LYS A C 1
ATOM 951 O O . LYS A 1 114 ? -7.120 -6.521 -18.968 1.00 35.38 114 LYS A O 1
ATOM 956 N N . PHE A 1 115 ? -5.958 -4.667 -18.456 1.00 41.00 115 PHE A N 1
ATOM 957 C CA . PHE A 1 115 ? -4.873 -5.331 -17.699 1.00 41.00 115 PHE A CA 1
ATOM 958 C C . PHE A 1 115 ? -4.971 -5.162 -16.186 1.00 41.00 115 PHE A C 1
ATOM 960 O O . PHE A 1 115 ? -4.146 -5.695 -15.454 1.00 41.00 115 PHE A O 1
ATOM 967 N N . VAL A 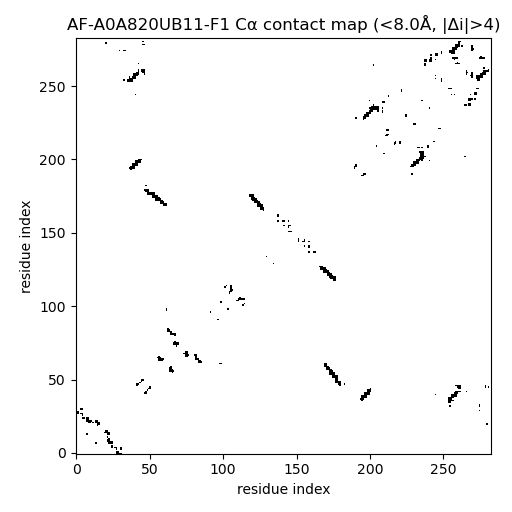1 116 ? -5.987 -4.450 -15.705 1.00 41.91 116 VAL A N 1
ATOM 968 C CA . VAL A 1 116 ? -6.229 -4.251 -14.267 1.00 41.91 116 VAL A CA 1
ATOM 969 C C . VAL A 1 116 ? -6.920 -5.477 -13.643 1.00 41.91 116 VAL A C 1
ATOM 971 O O . VAL A 1 116 ? -7.325 -5.442 -12.489 1.00 41.91 116 VAL A O 1
ATOM 974 N N . THR A 1 117 ? -7.086 -6.574 -14.388 1.00 41.12 117 THR A N 1
ATOM 975 C CA . THR A 1 117 ? -7.838 -7.745 -13.920 1.00 41.12 117 THR A CA 1
ATOM 976 C C . THR A 1 117 ? -6.989 -8.812 -13.230 1.00 41.12 117 THR A C 1
ATOM 978 O O . THR A 1 117 ? -7.571 -9.665 -12.570 1.00 41.12 117 THR A O 1
ATOM 981 N N . GLU A 1 118 ? -5.655 -8.774 -13.337 1.00 52.03 118 GLU A N 1
ATOM 982 C CA . GLU A 1 118 ? -4.762 -9.676 -12.592 1.00 52.03 118 GLU A CA 1
ATOM 983 C C . GLU A 1 118 ? -3.682 -8.863 -11.854 1.00 52.03 118 GLU A C 1
ATOM 985 O O . GLU A 1 118 ? -3.033 -8.002 -12.449 1.00 52.03 118 GLU A O 1
ATOM 990 N N . ASP A 1 119 ? -3.508 -9.118 -10.553 1.00 65.94 119 ASP A N 1
ATOM 991 C CA . ASP A 1 119 ? -2.715 -8.332 -9.588 1.00 65.94 119 ASP A CA 1
ATOM 992 C C . ASP A 1 119 ? -1.175 -8.450 -9.770 1.00 65.94 119 ASP A C 1
ATOM 994 O O . ASP A 1 119 ? -0.413 -8.530 -8.802 1.00 65.94 119 ASP A O 1
ATOM 998 N N . PHE A 1 120 ? -0.676 -8.454 -11.013 1.00 73.81 120 PHE A N 1
ATOM 999 C CA . PHE A 1 120 ? 0.745 -8.633 -11.334 1.00 73.81 120 PHE A CA 1
ATOM 1000 C C . PHE A 1 120 ? 1.456 -7.336 -11.743 1.00 73.81 120 PHE A C 1
ATOM 1002 O O . PHE A 1 120 ? 1.014 -6.564 -12.598 1.00 73.81 120 PHE A O 1
ATOM 1009 N N . ARG A 1 121 ? 2.669 -7.143 -11.222 1.00 75.50 121 ARG A N 1
ATOM 1010 C CA . ARG A 1 121 ? 3.654 -6.204 -11.765 1.00 75.50 121 ARG A CA 1
ATOM 1011 C C . ARG A 1 121 ? 4.242 -6.774 -13.049 1.00 75.50 121 ARG A C 1
ATOM 1013 O O . ARG A 1 121 ? 4.906 -7.807 -13.023 1.00 75.50 121 ARG A O 1
ATOM 1020 N N . THR A 1 122 ? 4.052 -6.067 -14.160 1.00 72.38 122 THR A N 1
ATOM 1021 C CA . THR A 1 122 ? 4.568 -6.501 -15.464 1.00 72.38 122 THR A CA 1
ATOM 1022 C C . THR A 1 122 ? 5.849 -5.757 -15.844 1.00 72.38 122 THR A C 1
ATOM 1024 O O . THR A 1 122 ? 5.867 -4.524 -15.822 1.00 72.38 122 THR A O 1
ATOM 1027 N N . LEU A 1 123 ? 6.911 -6.479 -16.221 1.00 76.31 123 LEU A N 1
ATOM 1028 C CA . LEU A 1 123 ? 8.113 -5.906 -16.848 1.00 76.31 123 LEU A CA 1
ATOM 1029 C C . LEU A 1 123 ? 8.270 -6.436 -18.272 1.00 76.31 123 LEU A C 1
ATOM 1031 O O . LEU A 1 123 ? 8.013 -7.606 -18.528 1.00 76.31 123 LEU A O 1
ATOM 1035 N N . TYR A 1 124 ? 8.740 -5.593 -19.189 1.00 75.62 124 TYR A N 1
ATOM 1036 C CA . TYR A 1 124 ? 8.976 -5.960 -20.586 1.00 75.62 124 TYR A CA 1
ATOM 1037 C C . TYR A 1 124 ? 10.472 -6.107 -20.857 1.00 75.62 124 TYR A C 1
ATOM 1039 O O . TYR A 1 124 ? 11.268 -5.268 -20.440 1.00 75.62 124 TYR A O 1
ATOM 1047 N N . LEU A 1 125 ? 10.848 -7.159 -21.581 1.00 78.38 125 LEU A N 1
ATOM 1048 C CA . LEU A 1 125 ? 12.209 -7.384 -22.054 1.00 78.38 125 LEU A CA 1
ATOM 1049 C C . LEU A 1 125 ? 12.257 -7.129 -23.555 1.00 78.38 125 LEU A C 1
ATOM 1051 O O . LEU A 1 125 ? 11.608 -7.835 -24.327 1.00 78.38 125 LEU A O 1
ATOM 1055 N N . ALA A 1 126 ? 13.064 -6.158 -23.972 1.00 77.94 126 ALA A N 1
ATOM 1056 C CA . ALA A 1 126 ? 13.303 -5.844 -25.372 1.00 77.94 126 ALA A CA 1
ATOM 1057 C C . ALA A 1 126 ? 14.808 -5.768 -25.655 1.00 77.94 126 ALA A C 1
ATOM 1059 O O . ALA A 1 126 ? 15.601 -5.488 -24.758 1.00 77.94 126 ALA A O 1
ATOM 1060 N N . TYR A 1 127 ? 15.201 -6.037 -26.895 1.00 83.38 127 TYR A N 1
ATOM 1061 C CA . TYR A 1 127 ? 16.597 -6.033 -27.322 1.00 83.38 127 TYR A CA 1
ATOM 1062 C C . TYR A 1 127 ? 16.752 -5.376 -28.690 1.00 83.38 127 TYR A C 1
ATOM 1064 O O . TYR A 1 127 ? 15.824 -5.345 -29.495 1.00 83.38 127 TYR A O 1
ATOM 1072 N N . ARG A 1 128 ? 17.953 -4.883 -28.978 1.00 85.56 128 ARG A N 1
ATOM 1073 C CA . ARG A 1 128 ? 18.367 -4.484 -30.321 1.00 85.56 128 ARG A CA 1
ATOM 1074 C C . ARG A 1 128 ? 19.772 -5.001 -30.560 1.00 85.56 128 ARG A C 1
ATOM 1076 O O . ARG A 1 128 ? 20.628 -4.909 -29.687 1.00 85.56 128 ARG A O 1
ATOM 1083 N N . GLU A 1 129 ? 19.983 -5.563 -31.738 1.00 89.25 129 GLU A N 1
ATOM 1084 C CA . GLU A 1 129 ? 21.315 -5.931 -32.200 1.00 89.25 129 GLU A CA 1
ATOM 1085 C C . GLU A 1 129 ? 22.003 -4.673 -32.732 1.00 89.25 129 GLU A C 1
ATOM 1087 O O . GLU A 1 129 ? 21.409 -3.918 -33.503 1.00 89.25 129 GLU A O 1
ATOM 1092 N N . LEU A 1 130 ? 23.226 -4.428 -32.264 1.00 91.06 130 LEU A N 1
ATOM 1093 C CA . LEU A 1 130 ? 24.043 -3.285 -32.656 1.00 91.06 130 LEU A CA 1
ATOM 1094 C C . LEU A 1 130 ? 25.178 -3.756 -33.551 1.00 91.06 130 LEU A C 1
ATOM 1096 O O . LEU A 1 130 ? 25.862 -4.733 -33.240 1.00 91.06 130 LEU A O 1
ATOM 1100 N N . ASN A 1 131 ? 25.427 -3.008 -34.617 1.00 94.31 131 ASN A N 1
ATOM 1101 C CA . ASN A 1 131 ? 26.588 -3.238 -35.461 1.00 94.31 131 ASN A CA 1
ATOM 1102 C C . ASN A 1 131 ? 27.836 -2.660 -34.779 1.00 94.31 131 ASN A C 1
ATOM 1104 O O . ASN A 1 131 ? 27.754 -1.711 -33.997 1.00 94.31 131 ASN A O 1
ATOM 1108 N N . GLU A 1 132 ? 29.017 -3.188 -35.106 1.00 94.81 132 GLU A N 1
ATOM 1109 C CA . GLU A 1 132 ? 30.261 -2.791 -34.433 1.00 94.81 132 GLU A CA 1
ATOM 1110 C C . GLU A 1 132 ? 30.566 -1.288 -34.570 1.00 94.81 132 GLU A C 1
ATOM 1112 O O . GLU A 1 132 ? 31.035 -0.662 -33.622 1.00 94.81 132 GLU A O 1
ATOM 1117 N N . SER A 1 133 ? 30.254 -0.684 -35.721 1.00 93.81 133 SER A N 1
ATOM 1118 C CA . SER A 1 133 ? 30.423 0.756 -35.946 1.00 93.81 133 SER A CA 1
ATOM 1119 C C . SER A 1 133 ? 29.504 1.603 -35.063 1.00 93.81 133 SER A C 1
ATOM 1121 O O . SER A 1 133 ? 29.974 2.551 -34.441 1.00 93.81 133 SER A O 1
ATOM 1123 N N . GLU A 1 134 ? 28.222 1.234 -34.965 1.00 91.88 134 GLU A N 1
ATOM 1124 C CA . GLU A 1 134 ? 27.241 1.929 -34.119 1.00 91.88 134 GLU A CA 1
ATOM 1125 C C . GLU A 1 134 ? 27.624 1.827 -32.642 1.00 91.88 134 GLU A C 1
ATOM 1127 O O . GLU A 1 134 ? 27.570 2.812 -31.907 1.00 91.88 134 GLU A O 1
ATOM 1132 N N . TYR A 1 135 ? 28.058 0.638 -32.210 1.00 93.44 135 TYR A N 1
ATOM 1133 C CA . TYR A 1 135 ? 28.519 0.417 -30.845 1.00 93.44 135 TYR A CA 1
ATOM 1134 C C . TYR A 1 135 ? 29.752 1.265 -30.515 1.00 93.44 135 TYR A C 1
ATOM 1136 O O . TYR A 1 135 ? 29.803 1.866 -29.443 1.00 93.44 135 TYR A O 1
ATOM 1144 N N . ARG A 1 136 ? 30.738 1.340 -31.420 1.00 94.69 136 ARG A N 1
ATOM 1145 C CA . ARG A 1 136 ? 31.942 2.163 -31.217 1.00 94.69 136 ARG A CA 1
ATOM 1146 C C . ARG A 1 136 ? 31.592 3.644 -31.084 1.00 94.69 136 ARG A C 1
ATOM 1148 O O . ARG A 1 136 ? 32.028 4.272 -30.123 1.00 94.69 136 ARG A O 1
ATOM 1155 N N . GLU A 1 137 ? 30.760 4.169 -31.983 1.00 93.56 137 GLU A N 1
ATOM 1156 C CA . GLU A 1 137 ? 30.307 5.565 -31.937 1.00 93.56 137 GLU A CA 1
ATOM 1157 C C . GLU A 1 137 ? 29.570 5.877 -30.625 1.00 93.56 137 GLU A C 1
ATOM 1159 O O . GLU A 1 137 ? 29.887 6.848 -29.930 1.00 93.56 137 GLU A O 1
ATOM 1164 N N . TRP A 1 138 ? 28.625 5.017 -30.235 1.00 94.44 138 TRP A N 1
ATOM 1165 C CA . TRP A 1 138 ? 27.916 5.160 -28.968 1.00 94.44 138 TRP A CA 1
ATOM 1166 C C . TRP A 1 138 ? 28.858 5.061 -27.761 1.00 94.44 138 TRP A C 1
ATOM 1168 O O . TRP A 1 138 ? 28.747 5.865 -26.835 1.00 94.44 138 TRP A O 1
ATOM 1178 N N . SER A 1 139 ? 29.803 4.116 -27.760 1.00 94.06 139 SER A N 1
ATOM 1179 C CA . SER A 1 139 ? 30.737 3.912 -26.649 1.00 94.06 139 SER A CA 1
ATOM 1180 C C . SER A 1 139 ? 31.646 5.122 -26.445 1.00 94.06 139 SER A C 1
ATOM 1182 O O . SER A 1 139 ? 31.881 5.515 -25.301 1.00 94.06 139 SER A O 1
ATOM 1184 N N . GLU A 1 140 ? 32.124 5.748 -27.521 1.00 93.44 140 GLU A N 1
ATOM 1185 C CA . GLU A 1 140 ? 32.895 6.990 -27.444 1.00 93.44 140 GLU A CA 1
ATOM 1186 C C . GLU A 1 140 ? 32.058 8.125 -26.853 1.00 93.44 140 GLU A C 1
ATOM 1188 O O . GLU A 1 140 ? 32.494 8.787 -25.906 1.00 93.44 140 GLU A O 1
ATOM 1193 N N . LYS A 1 141 ? 30.824 8.303 -27.339 1.00 92.00 141 LYS A N 1
ATOM 1194 C CA . LYS A 1 141 ? 29.897 9.314 -26.817 1.00 92.00 141 LYS A CA 1
ATOM 1195 C C . LYS A 1 141 ? 29.555 9.074 -25.344 1.00 92.00 141 LYS A C 1
ATOM 1197 O O . LYS A 1 141 ? 29.540 10.018 -24.558 1.00 92.00 141 LYS A O 1
ATOM 1202 N N . MET A 1 142 ? 29.339 7.823 -24.941 1.00 92.50 142 MET A N 1
ATOM 1203 C CA . MET A 1 142 ? 29.071 7.441 -23.554 1.00 92.50 142 MET A CA 1
ATOM 1204 C C . MET A 1 142 ? 30.283 7.702 -22.648 1.00 92.50 142 MET A C 1
ATOM 1206 O O . MET A 1 142 ? 30.136 8.225 -21.543 1.00 92.50 142 MET A O 1
ATOM 1210 N N . ASN A 1 143 ? 31.499 7.423 -23.120 1.00 93.75 143 ASN A N 1
ATOM 1211 C CA . ASN A 1 143 ? 32.729 7.733 -22.388 1.00 93.75 143 ASN A CA 1
ATOM 1212 C C . ASN A 1 143 ? 32.935 9.248 -22.227 1.00 93.75 143 ASN A C 1
ATOM 1214 O O . ASN A 1 143 ? 33.305 9.716 -21.146 1.00 93.75 143 ASN A O 1
ATOM 1218 N N . GLN A 1 144 ? 32.644 10.034 -23.266 1.00 91.75 144 GLN A N 1
ATOM 1219 C CA . GLN A 1 144 ? 32.672 11.498 -23.197 1.00 91.75 144 GLN A CA 1
ATOM 1220 C C . GLN A 1 144 ? 31.596 12.044 -22.249 1.00 91.75 144 GLN A C 1
ATOM 1222 O O . GLN A 1 144 ? 31.856 12.970 -21.483 1.00 91.75 144 GLN A O 1
ATOM 1227 N N . ALA A 1 145 ? 30.398 11.451 -22.253 1.00 92.00 145 ALA A N 1
ATOM 1228 C CA . ALA A 1 145 ? 29.326 11.817 -21.335 1.00 92.00 145 ALA A CA 1
ATOM 1229 C C . ALA A 1 145 ? 29.731 11.544 -19.878 1.00 92.00 145 ALA A C 1
ATOM 1231 O O . ALA A 1 145 ? 29.615 12.435 -19.039 1.00 92.00 145 ALA A O 1
ATOM 1232 N N . ASN A 1 146 ? 30.291 10.363 -19.592 1.00 91.31 146 ASN A N 1
ATOM 1233 C CA . ASN A 1 146 ? 30.725 9.964 -18.250 1.00 91.31 146 ASN A CA 1
ATOM 1234 C C . ASN A 1 146 ? 31.890 10.796 -17.698 1.00 91.31 146 ASN A C 1
ATOM 1236 O O . ASN A 1 146 ? 31.939 11.045 -16.494 1.00 91.31 146 ASN A O 1
ATOM 1240 N N . THR A 1 147 ? 32.814 11.228 -18.559 1.00 92.00 147 THR A N 1
ATOM 1241 C CA . THR A 1 147 ? 33.964 12.068 -18.173 1.00 92.00 147 THR A CA 1
ATOM 1242 C C . THR A 1 147 ? 33.630 13.563 -18.124 1.00 92.00 147 THR A C 1
ATOM 1244 O O . THR A 1 147 ? 34.456 14.368 -17.695 1.00 92.00 147 THR A O 1
ATOM 1247 N N . SER A 1 148 ? 32.414 13.955 -18.520 1.00 91.88 148 SER A N 1
ATOM 1248 C CA . SER A 1 148 ? 31.974 15.348 -18.502 1.00 91.88 148 SER A CA 1
ATOM 1249 C C . SER A 1 148 ? 31.771 15.865 -17.077 1.00 91.88 148 SER A C 1
ATOM 1251 O O . SER A 1 148 ? 30.981 15.321 -16.306 1.00 91.88 148 SER A O 1
ATOM 1253 N N . MET A 1 149 ? 32.417 16.989 -16.762 1.00 89.38 149 MET A N 1
ATOM 1254 C CA . MET A 1 149 ? 32.226 17.717 -15.499 1.00 89.38 149 MET A CA 1
ATOM 1255 C C . MET A 1 149 ? 30.929 18.544 -15.484 1.00 89.38 149 MET A C 1
ATOM 1257 O O . MET A 1 149 ? 30.413 18.874 -14.420 1.00 89.38 149 MET A O 1
ATOM 1261 N N . GLU A 1 150 ? 30.372 18.850 -16.659 1.00 90.19 150 GLU A N 1
ATOM 1262 C CA . GLU A 1 150 ? 29.146 19.639 -16.819 1.00 90.19 150 GLU A CA 1
ATOM 1263 C C . GLU A 1 150 ? 28.007 18.790 -17.391 1.00 90.19 150 GLU A C 1
ATOM 1265 O O . GLU A 1 150 ? 28.219 18.020 -18.334 1.00 90.19 150 GLU A O 1
ATOM 1270 N N . LYS A 1 151 ? 26.790 18.955 -16.849 1.00 90.06 151 LYS A N 1
ATOM 1271 C CA . LYS A 1 151 ? 25.545 18.335 -17.355 1.00 90.06 151 LYS A CA 1
ATOM 1272 C C . LYS A 1 151 ? 25.658 16.825 -17.636 1.00 90.06 151 LYS A C 1
ATOM 1274 O O . LYS A 1 151 ? 25.059 16.309 -18.575 1.00 90.06 151 LYS A O 1
ATOM 1279 N N . ARG A 1 152 ? 26.435 16.105 -16.820 1.00 91.50 152 ARG A N 1
ATOM 1280 C CA . ARG A 1 152 ? 26.723 14.671 -16.995 1.00 91.50 152 ARG A CA 1
ATOM 1281 C C . ARG A 1 152 ? 25.458 13.824 -17.134 1.00 91.50 152 ARG A C 1
ATOM 1283 O O . ARG A 1 152 ? 25.383 12.996 -18.028 1.00 91.50 152 ARG A O 1
ATOM 1290 N N . GLU A 1 153 ? 24.464 14.058 -16.281 1.00 89.25 153 GLU A N 1
ATOM 1291 C CA . GLU A 1 153 ? 23.204 13.302 -16.285 1.00 89.25 153 GLU A CA 1
ATOM 1292 C C . GLU A 1 153 ? 22.417 13.473 -17.591 1.00 89.25 153 GLU A C 1
ATOM 1294 O O . GLU A 1 153 ? 21.921 12.493 -18.136 1.00 89.25 153 GLU A O 1
ATOM 1299 N N . GLU A 1 154 ? 22.359 14.697 -18.124 1.00 91.12 154 GLU A N 1
ATOM 1300 C CA . GLU A 1 154 ? 21.704 15.009 -19.402 1.00 91.12 154 GLU A CA 1
ATOM 1301 C C . GLU A 1 154 ? 22.436 14.316 -20.561 1.00 91.12 154 GLU A C 1
ATOM 1303 O O . GLU A 1 154 ? 21.826 13.578 -21.324 1.00 91.12 154 GLU A O 1
ATOM 1308 N N . LYS A 1 155 ? 23.770 14.428 -20.615 1.00 90.62 155 LYS A N 1
ATOM 1309 C CA . LYS A 1 155 ? 24.586 13.793 -21.666 1.00 90.62 155 LYS A CA 1
ATOM 1310 C C . LYS A 1 155 ? 24.502 12.266 -21.657 1.00 90.62 155 LYS A C 1
ATOM 1312 O O . LYS A 1 155 ? 24.529 11.645 -22.714 1.00 90.62 155 LYS A O 1
ATOM 1317 N N . VAL A 1 156 ? 24.433 11.668 -20.468 1.00 89.56 156 VAL A N 1
ATOM 1318 C CA . VAL A 1 156 ? 24.250 10.221 -20.296 1.00 89.56 156 VAL A CA 1
ATOM 1319 C C . VAL A 1 156 ? 22.844 9.798 -20.729 1.00 89.56 156 VAL A C 1
ATOM 1321 O O . VAL A 1 156 ? 22.676 8.758 -21.355 1.00 89.56 156 VAL A O 1
ATOM 1324 N N . LYS A 1 157 ? 21.819 10.605 -20.451 1.00 87.75 157 LYS A N 1
ATOM 1325 C CA . LYS A 1 157 ? 20.464 10.342 -20.946 1.00 87.75 157 LYS A CA 1
ATOM 1326 C C . LYS A 1 157 ? 20.413 10.381 -22.477 1.00 87.75 157 LYS A C 1
ATOM 1328 O O . LYS A 1 157 ? 19.890 9.455 -23.088 1.00 87.75 157 LYS A O 1
ATOM 1333 N N . ASP A 1 158 ? 21.036 11.385 -23.089 1.00 88.12 158 ASP A N 1
ATOM 1334 C CA . ASP A 1 158 ? 21.091 11.539 -24.548 1.00 88.12 158 ASP A CA 1
ATOM 1335 C C . ASP A 1 158 ? 21.842 10.389 -25.244 1.00 88.12 158 ASP A C 1
ATOM 1337 O O . ASP A 1 158 ? 21.543 10.043 -26.391 1.00 88.12 158 ASP A O 1
ATOM 1341 N N . SER A 1 159 ? 22.853 9.797 -24.593 1.00 89.12 159 SER A N 1
ATOM 1342 C CA . SER A 1 159 ? 23.538 8.614 -25.128 1.00 89.12 159 SER A CA 1
ATOM 1343 C C . SER A 1 159 ? 22.679 7.353 -25.022 1.00 89.12 159 SER A C 1
ATOM 1345 O O . SER A 1 159 ? 22.748 6.525 -25.929 1.00 89.12 159 SER A O 1
ATOM 1347 N N . TYR A 1 160 ? 21.850 7.202 -23.983 1.00 84.88 160 TYR A N 1
ATOM 1348 C CA . TYR A 1 160 ? 20.880 6.104 -23.901 1.00 84.88 160 TYR A CA 1
ATOM 1349 C C . TYR A 1 160 ? 19.776 6.235 -24.958 1.00 84.88 160 TYR A C 1
ATOM 1351 O O . TYR A 1 160 ? 19.536 5.282 -25.695 1.00 84.88 160 TYR A O 1
ATOM 1359 N N . GLU A 1 161 ? 19.184 7.421 -25.137 1.00 85.50 161 GLU A N 1
ATOM 1360 C CA . GLU A 1 161 ? 18.124 7.653 -26.138 1.00 85.50 161 GLU A CA 1
ATOM 1361 C C . GLU A 1 161 ? 18.583 7.335 -27.577 1.00 85.50 161 GLU A C 1
ATOM 1363 O O . GLU A 1 161 ? 17.810 6.833 -28.399 1.00 85.50 161 GLU A O 1
ATOM 1368 N N . GLN A 1 162 ? 19.869 7.555 -27.878 1.00 83.31 162 GLN A N 1
ATOM 1369 C CA . GLN A 1 162 ? 20.464 7.195 -29.169 1.00 83.31 162 GLN A CA 1
ATOM 1370 C C . GLN A 1 162 ? 20.446 5.687 -29.443 1.00 83.31 162 GLN A C 1
ATOM 1372 O O . GLN A 1 162 ? 20.412 5.297 -30.612 1.00 83.31 162 GLN A O 1
ATOM 1377 N N . ILE A 1 163 ? 20.498 4.838 -28.413 1.00 84.62 163 ILE A N 1
ATOM 1378 C CA . ILE A 1 163 ? 20.519 3.383 -28.601 1.00 84.62 163 ILE A CA 1
ATOM 1379 C C . ILE A 1 163 ? 19.200 2.688 -28.270 1.00 84.62 163 ILE A C 1
ATOM 1381 O O . ILE A 1 163 ? 18.917 1.655 -28.879 1.00 84.62 163 ILE A O 1
ATOM 1385 N N . GLU A 1 164 ? 18.383 3.272 -27.395 1.00 84.81 164 GLU A N 1
ATOM 1386 C CA . GLU A 1 164 ? 17.072 2.780 -26.948 1.00 84.81 164 GLU A CA 1
ATOM 1387 C C . GLU A 1 164 ? 15.933 3.077 -27.945 1.00 84.81 164 GLU A C 1
ATOM 1389 O O . GLU A 1 164 ? 14.784 3.305 -27.574 1.00 84.81 164 GLU A O 1
ATOM 1394 N N . ASN A 1 165 ? 16.228 3.055 -29.241 1.00 81.25 165 ASN A N 1
ATOM 1395 C CA . ASN A 1 165 ? 15.233 3.123 -30.310 1.00 81.25 165 ASN A CA 1
ATOM 1396 C C . ASN A 1 165 ? 15.167 1.791 -31.061 1.00 81.25 165 ASN A C 1
ATOM 1398 O O . ASN A 1 165 ? 16.085 0.978 -30.992 1.00 81.25 165 ASN A O 1
ATOM 1402 N N . HIS A 1 166 ? 14.053 1.558 -31.762 1.00 79.12 166 HIS A N 1
ATOM 1403 C CA . HIS A 1 166 ? 13.843 0.373 -32.607 1.00 79.12 166 HIS A CA 1
ATOM 1404 C C . HIS A 1 166 ? 14.102 -0.975 -31.901 1.00 79.12 166 HIS A C 1
ATOM 1406 O O . HIS A 1 166 ? 14.560 -1.938 -32.517 1.00 79.12 166 HIS A O 1
ATOM 1412 N N . LEU A 1 167 ? 13.808 -1.049 -30.599 1.00 77.50 167 LEU A N 1
ATOM 1413 C CA . LEU A 1 167 ? 13.923 -2.274 -29.813 1.00 77.50 167 LEU A CA 1
ATOM 1414 C C . LEU A 1 167 ? 12.902 -3.319 -30.292 1.00 77.50 167 LEU A C 1
ATOM 1416 O O . LEU A 1 167 ? 11.730 -3.013 -30.516 1.00 77.50 167 LEU A O 1
ATOM 1420 N N . LYS A 1 168 ? 13.340 -4.572 -30.401 1.00 74.88 168 LYS A N 1
ATOM 1421 C CA . LYS A 1 168 ? 12.491 -5.744 -30.622 1.00 74.88 168 LYS A CA 1
ATOM 1422 C C . LYS A 1 168 ? 12.064 -6.301 -29.272 1.00 74.88 168 LYS A C 1
ATOM 1424 O O . LYS A 1 168 ? 12.907 -6.667 -28.452 1.00 74.88 168 LYS A O 1
ATOM 1429 N N . LEU A 1 169 ? 10.760 -6.370 -29.030 1.00 71.25 169 LEU A N 1
ATOM 1430 C CA . LEU A 1 169 ? 10.228 -6.990 -27.820 1.00 71.25 169 LEU A CA 1
ATOM 1431 C C . LEU A 1 169 ? 10.506 -8.504 -27.860 1.00 71.25 169 LEU A C 1
ATOM 1433 O O . LEU A 1 169 ? 10.233 -9.158 -28.864 1.00 71.25 169 LEU A O 1
ATOM 1437 N N . ASN A 1 170 ? 11.082 -9.043 -26.786 1.00 76.19 170 ASN A N 1
ATOM 1438 C CA . ASN A 1 170 ? 11.409 -10.464 -26.634 1.00 76.19 170 ASN A CA 1
ATOM 1439 C C . ASN A 1 170 ? 10.456 -11.176 -25.670 1.00 76.19 170 ASN A C 1
ATOM 1441 O O . ASN A 1 170 ? 10.261 -12.385 -25.784 1.00 76.19 170 ASN A O 1
ATOM 1445 N N . GLY A 1 171 ? 9.888 -10.451 -24.707 1.00 72.44 171 GLY A N 1
ATOM 1446 C CA . GLY A 1 171 ? 9.016 -11.051 -23.711 1.00 72.44 171 GLY A CA 1
ATOM 1447 C C . GLY A 1 171 ? 8.528 -10.087 -22.642 1.00 72.44 171 GLY A C 1
ATOM 1448 O O . GLY A 1 171 ? 8.888 -8.908 -22.629 1.00 72.44 171 GLY A O 1
ATOM 1449 N N . ALA A 1 172 ? 7.725 -10.615 -21.727 1.00 74.81 172 ALA A N 1
ATOM 1450 C CA . ALA A 1 172 ? 7.254 -9.914 -20.541 1.00 74.81 172 ALA A CA 1
ATOM 1451 C C . ALA A 1 172 ? 7.237 -10.856 -19.332 1.00 74.81 172 ALA A C 1
ATOM 1453 O O . ALA A 1 172 ? 7.048 -12.062 -19.484 1.00 74.81 172 ALA A O 1
ATOM 1454 N N . THR A 1 173 ? 7.427 -10.320 -18.134 1.00 77.69 173 THR A N 1
ATOM 1455 C CA . THR A 1 173 ? 7.301 -11.052 -16.869 1.00 77.69 173 THR A CA 1
ATOM 1456 C C . THR A 1 173 ? 6.088 -10.550 -16.106 1.00 77.69 173 THR A C 1
ATOM 1458 O O . THR A 1 173 ? 5.751 -9.375 -16.212 1.00 77.69 173 THR A O 1
ATOM 1461 N N . ALA A 1 174 ? 5.458 -11.422 -15.327 1.00 77.12 174 ALA A N 1
ATOM 1462 C CA . ALA A 1 174 ? 4.384 -11.103 -14.398 1.00 77.12 174 ALA A CA 1
ATOM 1463 C C . ALA A 1 174 ? 4.841 -11.493 -12.988 1.00 77.12 174 ALA A C 1
ATOM 1465 O O . ALA A 1 174 ? 5.049 -12.670 -12.681 1.00 77.12 174 ALA A O 1
ATOM 1466 N N . ILE A 1 175 ? 5.067 -10.482 -12.155 1.00 79.50 175 ILE A N 1
ATOM 1467 C CA . ILE A 1 175 ? 5.589 -10.614 -10.796 1.00 79.50 175 ILE A CA 1
ATOM 1468 C C . ILE A 1 175 ? 4.478 -10.240 -9.823 1.00 79.50 175 ILE A C 1
ATOM 1470 O O . ILE A 1 175 ? 3.941 -9.139 -9.877 1.00 79.50 175 ILE A O 1
ATOM 1474 N N . GLU A 1 176 ? 4.143 -11.142 -8.922 1.00 82.25 176 GLU A N 1
ATOM 1475 C CA . GLU A 1 176 ? 3.113 -10.949 -7.911 1.00 82.25 176 GLU A CA 1
ATOM 1476 C C . GLU A 1 176 ? 3.686 -10.297 -6.652 1.00 82.25 176 GLU A C 1
ATOM 1478 O O . GLU A 1 176 ? 4.724 -10.730 -6.144 1.00 82.25 176 GLU A O 1
ATOM 1483 N N . ASP A 1 177 ? 2.989 -9.288 -6.123 1.00 85.31 177 ASP A N 1
ATOM 1484 C CA . ASP A 1 177 ? 3.174 -8.849 -4.738 1.00 85.31 177 ASP A CA 1
ATOM 1485 C C . ASP A 1 177 ? 2.260 -9.694 -3.845 1.00 85.31 177 ASP A C 1
ATOM 1487 O O . ASP A 1 177 ? 1.050 -9.465 -3.794 1.00 85.31 177 ASP A O 1
ATOM 1491 N N . LYS A 1 178 ? 2.825 -10.661 -3.123 1.00 84.19 178 LYS A N 1
ATOM 1492 C CA . LYS A 1 178 ? 2.010 -11.595 -2.345 1.00 84.19 178 LYS A CA 1
ATOM 1493 C C . LYS A 1 178 ? 1.344 -10.898 -1.154 1.00 84.19 178 LYS A C 1
ATOM 1495 O O . LYS A 1 178 ? 2.021 -10.284 -0.328 1.00 84.19 178 LYS A O 1
ATOM 1500 N N . LEU A 1 179 ? 0.023 -11.021 -1.023 1.00 90.00 179 LEU A N 1
ATOM 1501 C CA . LEU A 1 179 ? -0.717 -10.557 0.159 1.00 90.00 179 LEU A CA 1
ATOM 1502 C C . LEU A 1 179 ? -0.406 -11.420 1.393 1.00 90.00 179 LEU A C 1
ATOM 1504 O O . LEU A 1 179 ? -0.041 -12.589 1.272 1.00 90.00 179 LEU A O 1
ATOM 1508 N N . GLN A 1 180 ? -0.560 -10.868 2.600 1.00 90.12 180 GLN A N 1
ATOM 1509 C CA . GLN A 1 180 ? -0.585 -11.704 3.803 1.00 90.12 180 GLN A CA 1
ATOM 1510 C C . GLN A 1 180 ? -1.824 -12.611 3.797 1.00 90.12 180 GLN A C 1
ATOM 1512 O O . GLN A 1 180 ? -2.870 -12.272 3.230 1.00 90.12 180 GLN A O 1
ATOM 1517 N N . ASP A 1 181 ? -1.708 -13.769 4.440 1.00 90.25 181 ASP A N 1
ATOM 1518 C CA . ASP A 1 181 ? -2.782 -14.755 4.464 1.00 90.25 181 ASP A CA 1
ATOM 1519 C C . ASP A 1 181 ? -4.040 -14.177 5.126 1.00 90.25 181 ASP A C 1
ATOM 1521 O O . ASP A 1 181 ? -3.998 -13.557 6.189 1.00 90.25 181 ASP A O 1
ATOM 1525 N N . GLY A 1 182 ? -5.192 -14.363 4.481 1.00 91.62 182 GLY A N 1
ATOM 1526 C CA . GLY A 1 182 ? -6.473 -13.905 5.015 1.00 91.62 182 GLY A CA 1
ATOM 1527 C C . GLY A 1 182 ? -6.774 -12.412 4.831 1.00 91.62 182 GLY A C 1
ATOM 1528 O O . GLY A 1 182 ? -7.866 -11.981 5.210 1.00 91.62 182 GLY A O 1
ATOM 1529 N N . VAL A 1 183 ? -5.868 -11.611 4.249 1.00 94.06 183 VAL A N 1
ATOM 1530 C CA . VAL A 1 183 ? -6.087 -10.164 4.040 1.00 94.06 183 VAL A CA 1
ATOM 1531 C C . VAL A 1 183 ? -7.362 -9.866 3.239 1.00 94.06 183 VAL A C 1
ATOM 1533 O O . VAL A 1 183 ? -8.158 -9.053 3.720 1.00 94.06 183 VAL A O 1
ATOM 1536 N N . PRO A 1 184 ? -7.645 -10.521 2.091 1.00 91.94 184 PRO A N 1
ATOM 1537 C CA . PRO A 1 184 ? -8.884 -10.276 1.347 1.00 91.94 184 PRO A CA 1
ATOM 1538 C C . PRO A 1 184 ? -10.145 -10.533 2.184 1.00 91.94 184 PRO A C 1
ATOM 1540 O O . PRO A 1 184 ? -11.055 -9.703 2.229 1.00 91.94 184 PRO A O 1
ATOM 1543 N N . GLN A 1 185 ? -10.177 -11.653 2.912 1.00 94.44 185 GLN A N 1
ATOM 1544 C CA . GLN A 1 185 ? -11.301 -12.042 3.766 1.00 94.44 185 GLN A CA 1
ATOM 1545 C C . GLN A 1 185 ? -11.453 -11.090 4.960 1.00 94.44 185 GLN A C 1
ATOM 1547 O O . GLN A 1 185 ? -12.571 -10.795 5.387 1.00 94.44 185 GLN A O 1
ATOM 1552 N N . CYS A 1 186 ? -10.340 -10.598 5.506 1.00 94.44 186 CYS A N 1
ATOM 1553 C CA . CYS A 1 186 ? -10.327 -9.611 6.579 1.00 94.44 186 CYS A CA 1
ATOM 1554 C C . CYS A 1 186 ? -10.922 -8.276 6.108 1.00 94.44 186 CYS A C 1
ATOM 1556 O O . CYS A 1 186 ? -11.870 -7.781 6.719 1.00 94.44 186 CYS A O 1
ATOM 1558 N N . ILE A 1 187 ? -10.440 -7.743 4.979 1.00 94.38 187 ILE A N 1
ATOM 1559 C CA . ILE A 1 187 ? -10.949 -6.506 4.369 1.00 94.38 187 ILE A CA 1
ATOM 1560 C C . ILE A 1 187 ? -12.448 -6.620 4.083 1.00 94.38 187 ILE A C 1
ATOM 1562 O O . ILE A 1 187 ? -13.207 -5.703 4.398 1.00 94.38 187 ILE A O 1
ATOM 1566 N N . GLU A 1 188 ? -12.901 -7.755 3.548 1.00 93.50 188 GLU A N 1
ATOM 1567 C CA . GLU A 1 188 ? -14.320 -7.990 3.290 1.00 93.50 188 GLU A CA 1
ATOM 1568 C C . GLU A 1 188 ? -15.158 -7.949 4.580 1.00 93.50 188 GLU A C 1
ATOM 1570 O O . GLU A 1 188 ? -16.208 -7.302 4.624 1.00 93.50 188 GLU A O 1
ATOM 1575 N N . ARG A 1 189 ? -14.701 -8.611 5.651 1.00 95.50 189 ARG A N 1
ATOM 1576 C CA . ARG A 1 189 ? -15.390 -8.609 6.952 1.00 95.50 189 ARG A CA 1
ATOM 1577 C C . ARG A 1 189 ? -15.462 -7.208 7.556 1.00 95.50 189 ARG A C 1
ATOM 1579 O O . ARG A 1 189 ? -16.530 -6.815 8.022 1.00 95.50 189 ARG A O 1
ATOM 1586 N N . LEU A 1 190 ? -14.366 -6.453 7.505 1.00 95.19 190 LEU A N 1
ATOM 1587 C CA . LEU A 1 190 ? -14.307 -5.068 7.979 1.00 95.19 190 LEU A CA 1
ATOM 1588 C C . LEU A 1 190 ? -15.260 -4.165 7.184 1.00 95.19 190 LEU A C 1
ATOM 1590 O O . LEU A 1 190 ? -16.044 -3.418 7.770 1.00 95.19 190 LEU A O 1
ATOM 1594 N N . ALA A 1 191 ? -15.272 -4.296 5.855 1.00 92.38 191 ALA A N 1
ATOM 1595 C CA . ALA A 1 191 ? -16.176 -3.543 4.992 1.00 92.38 191 ALA A CA 1
ATOM 1596 C C . ALA A 1 191 ? -17.654 -3.870 5.275 1.00 92.38 191 ALA A C 1
ATOM 1598 O O . ALA A 1 191 ? -18.488 -2.965 5.323 1.00 92.38 191 ALA A O 1
ATOM 1599 N N . ARG A 1 192 ? -17.990 -5.146 5.516 1.00 94.25 192 ARG A N 1
ATOM 1600 C CA . ARG A 1 192 ? -19.345 -5.571 5.924 1.00 94.25 192 ARG A CA 1
ATOM 1601 C C . ARG A 1 192 ? -19.745 -5.034 7.299 1.00 94.25 192 ARG A C 1
ATOM 1603 O O . ARG A 1 192 ? -20.924 -4.773 7.514 1.00 94.25 192 ARG A O 1
ATOM 1610 N N . ALA A 1 193 ? -18.783 -4.834 8.197 1.00 94.81 193 ALA A N 1
ATOM 1611 C CA . ALA A 1 193 ? -18.994 -4.178 9.486 1.00 94.81 193 ALA A CA 1
ATOM 1612 C C . ALA A 1 193 ? -19.140 -2.645 9.375 1.00 94.81 193 ALA A C 1
ATOM 1614 O O . ALA A 1 193 ? -19.366 -1.980 10.381 1.00 94.81 193 ALA A O 1
ATOM 1615 N N . GLY A 1 194 ? -19.035 -2.074 8.168 1.00 93.88 194 GLY A N 1
ATOM 1616 C CA . GLY A 1 194 ? -19.152 -0.633 7.934 1.00 93.88 194 GLY A CA 1
ATOM 1617 C C . GLY A 1 194 ? -17.874 0.157 8.222 1.00 93.88 194 GLY A C 1
ATOM 1618 O O . GLY A 1 194 ? -17.914 1.386 8.222 1.00 93.88 194 GLY A O 1
ATOM 1619 N N . ILE A 1 195 ? -16.746 -0.525 8.437 1.00 96.00 195 ILE A N 1
ATOM 1620 C CA . ILE A 1 195 ? -15.452 0.108 8.696 1.00 96.00 195 ILE A CA 1
ATOM 1621 C C . ILE A 1 195 ? -14.843 0.565 7.368 1.00 96.00 195 ILE A C 1
ATOM 1623 O O . ILE A 1 195 ? -14.712 -0.215 6.422 1.00 96.00 195 ILE A O 1
ATOM 1627 N N . LYS A 1 196 ? -14.457 1.840 7.292 1.00 96.00 196 LYS A N 1
ATOM 1628 C CA . LYS A 1 196 ? -13.817 2.435 6.113 1.00 96.00 196 LYS A CA 1
ATOM 1629 C C . LYS A 1 196 ? -12.311 2.236 6.178 1.00 96.00 196 LYS A C 1
ATOM 1631 O O . LYS A 1 196 ? -11.687 2.535 7.193 1.00 96.00 196 LYS A O 1
ATOM 1636 N N . ILE A 1 197 ? -11.720 1.789 5.074 1.00 96.50 197 ILE A N 1
ATOM 1637 C CA . ILE A 1 197 ? -10.289 1.470 5.012 1.00 96.50 197 ILE A CA 1
ATOM 1638 C C . ILE A 1 197 ? -9.573 2.467 4.105 1.00 96.50 197 ILE A C 1
ATOM 1640 O O . ILE A 1 197 ? -9.978 2.704 2.965 1.00 96.50 197 ILE A O 1
ATOM 1644 N N . TRP A 1 198 ? -8.515 3.075 4.629 1.00 97.50 198 TRP A N 1
ATOM 1645 C CA . TRP A 1 198 ? -7.657 4.016 3.923 1.00 97.50 198 TRP A CA 1
ATOM 1646 C C . TRP A 1 198 ? -6.240 3.448 3.869 1.00 97.50 198 TRP A C 1
ATOM 1648 O O . TRP A 1 198 ? -5.585 3.298 4.898 1.00 97.50 198 T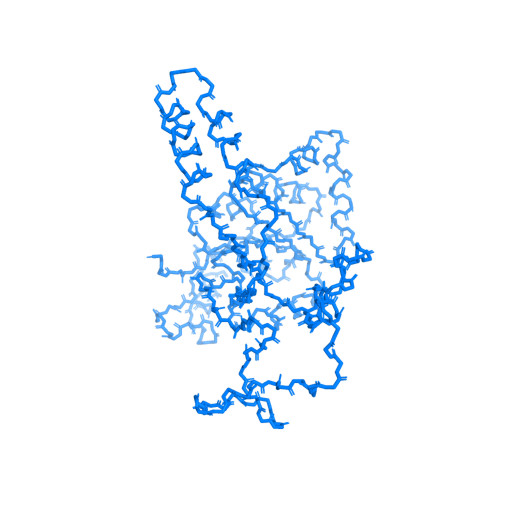RP A O 1
ATOM 1658 N N . VAL A 1 199 ? -5.752 3.138 2.672 1.00 95.94 199 VAL A N 1
ATOM 1659 C CA . VAL A 1 199 ? -4.386 2.647 2.471 1.00 95.94 199 VAL A CA 1
ATOM 1660 C C . VAL A 1 199 ? -3.475 3.834 2.182 1.00 95.94 199 VAL A C 1
ATOM 1662 O O . VAL A 1 199 ? -3.683 4.552 1.204 1.00 95.94 199 VAL A O 1
ATOM 1665 N N . LEU A 1 200 ? -2.470 4.060 3.024 1.00 94.12 200 LEU A N 1
ATOM 1666 C CA . LEU A 1 200 ? -1.504 5.147 2.878 1.00 94.12 200 LEU A CA 1
ATOM 1667 C C . LEU A 1 200 ? -0.146 4.533 2.543 1.00 94.12 200 LEU A C 1
ATOM 1669 O O . LEU A 1 200 ? 0.524 4.021 3.428 1.00 94.12 200 LEU A O 1
ATOM 1673 N N . THR A 1 201 ? 0.253 4.563 1.270 1.00 90.69 201 THR A N 1
ATOM 1674 C CA . THR A 1 201 ? 1.412 3.805 0.782 1.00 90.69 201 THR A CA 1
ATOM 1675 C C . THR A 1 201 ? 2.511 4.669 0.166 1.00 90.69 201 THR A C 1
ATOM 1677 O O . THR A 1 201 ? 2.270 5.672 -0.520 1.00 90.69 201 THR A O 1
ATOM 1680 N N . GLY A 1 202 ? 3.746 4.214 0.364 1.00 85.50 202 GLY A N 1
ATOM 1681 C CA . GLY A 1 202 ? 4.970 4.829 -0.126 1.00 85.50 202 GLY A CA 1
ATOM 1682 C C . GLY A 1 202 ? 5.753 5.529 0.979 1.00 85.50 202 GLY A C 1
ATOM 1683 O O . GLY A 1 202 ? 5.313 5.630 2.120 1.00 85.50 202 GLY A O 1
ATOM 1684 N N . ASP A 1 203 ? 6.933 5.991 0.591 1.00 75.12 203 ASP A N 1
ATOM 1685 C CA . ASP A 1 203 ? 7.927 6.669 1.426 1.00 75.12 203 ASP A CA 1
ATOM 1686 C C . ASP A 1 203 ? 8.428 7.983 0.787 1.00 75.12 203 ASP A C 1
ATOM 1688 O O . ASP A 1 203 ? 9.066 8.815 1.433 1.00 75.12 203 ASP A O 1
ATOM 1692 N N . LYS A 1 204 ? 8.115 8.200 -0.497 1.00 79.62 204 LYS A N 1
ATOM 1693 C CA . LYS A 1 204 ? 8.535 9.362 -1.295 1.00 79.62 204 LYS A CA 1
ATOM 1694 C C . LYS A 1 204 ? 7.401 10.348 -1.504 1.00 79.62 204 LYS A C 1
ATOM 1696 O O . LYS A 1 204 ? 6.249 9.953 -1.631 1.00 79.62 204 LYS A O 1
ATOM 1701 N N . ILE A 1 205 ? 7.754 11.627 -1.633 1.00 80.25 205 ILE A N 1
ATOM 1702 C CA . ILE A 1 205 ? 6.783 12.710 -1.792 1.00 80.25 205 ILE A CA 1
ATOM 1703 C C . ILE A 1 205 ? 6.076 12.657 -3.154 1.00 80.25 205 ILE A C 1
ATOM 1705 O O . ILE A 1 205 ? 6.692 12.756 -4.216 1.00 80.25 205 ILE A O 1
ATOM 1709 N N . GLY A 1 206 ? 4.756 12.511 -3.118 1.00 82.88 206 GLY A N 1
ATOM 1710 C CA . GLY A 1 206 ? 3.863 12.694 -4.252 1.00 82.88 206 GLY A CA 1
ATOM 1711 C C . GLY A 1 206 ? 3.278 14.105 -4.276 1.00 82.88 206 GLY A C 1
ATOM 1712 O O . GLY A 1 206 ? 2.927 14.673 -3.240 1.00 82.88 206 GLY A O 1
ATOM 1713 N N . GLN A 1 207 ? 3.119 14.674 -5.472 1.00 85.06 207 GLN A N 1
ATOM 1714 C CA . GLN A 1 207 ? 2.538 16.014 -5.624 1.00 85.06 207 GLN A CA 1
ATOM 1715 C C . GLN A 1 207 ? 1.038 16.043 -5.293 1.00 85.06 207 GLN A C 1
ATOM 1717 O O . GLN A 1 207 ? 0.563 17.014 -4.712 1.00 85.06 207 GLN A O 1
ATOM 1722 N N . ALA A 1 208 ? 0.295 14.979 -5.615 1.00 87.19 208 ALA A N 1
ATOM 1723 C CA . ALA A 1 208 ? -1.161 14.941 -5.464 1.00 87.19 208 ALA A CA 1
ATOM 1724 C C . ALA A 1 208 ? -1.609 15.151 -4.009 1.00 87.19 208 ALA A C 1
ATOM 1726 O O . ALA A 1 208 ? -2.372 16.074 -3.723 1.00 87.19 208 ALA A O 1
ATOM 1727 N N . LEU A 1 209 ? -1.085 14.345 -3.080 1.00 90.25 209 LEU A N 1
ATOM 1728 C CA . LEU A 1 209 ? -1.443 14.470 -1.669 1.00 90.25 209 LEU A CA 1
ATOM 1729 C C . LEU A 1 209 ? -0.915 15.774 -1.060 1.00 90.25 209 LEU A C 1
ATOM 1731 O O . LEU A 1 209 ? -1.585 16.363 -0.215 1.00 90.25 209 LEU A O 1
ATOM 1735 N N . ARG A 1 210 ? 0.240 16.273 -1.528 1.00 89.38 210 ARG A N 1
ATOM 1736 C CA . ARG A 1 210 ? 0.763 17.578 -1.103 1.00 89.38 210 ARG A CA 1
ATOM 1737 C C . ARG A 1 210 ? -0.260 18.685 -1.352 1.00 89.38 210 ARG A C 1
ATOM 1739 O O . ARG A 1 210 ? -0.580 19.406 -0.417 1.00 89.38 210 ARG A O 1
ATOM 1746 N N . TYR A 1 211 ? -0.799 18.780 -2.569 1.00 91.31 211 TYR A N 1
ATOM 1747 C CA . TYR A 1 211 ? -1.833 19.766 -2.899 1.00 91.31 211 TYR A CA 1
ATOM 1748 C C . TYR A 1 211 ? -3.151 19.505 -2.161 1.00 91.31 211 TYR A C 1
ATOM 1750 O O . TYR A 1 211 ? -3.800 20.445 -1.709 1.00 91.31 211 TYR A O 1
ATOM 1758 N N . ALA A 1 212 ? -3.546 18.238 -2.006 1.00 92.00 212 ALA A N 1
ATOM 1759 C CA . ALA A 1 212 ? -4.779 17.880 -1.308 1.00 92.00 212 ALA A CA 1
ATOM 1760 C C . ALA A 1 212 ? -4.764 18.285 0.176 1.00 92.00 212 ALA A C 1
ATOM 1762 O O . ALA A 1 212 ? -5.807 18.642 0.716 1.00 92.00 212 ALA A O 1
ATOM 1763 N N . LEU A 1 213 ? -3.592 18.274 0.822 1.00 91.75 213 LEU A N 1
ATOM 1764 C CA . LEU A 1 213 ? -3.419 18.671 2.222 1.00 91.75 213 LEU A CA 1
ATOM 1765 C C . LEU A 1 213 ? -3.235 20.186 2.427 1.00 91.75 213 LEU A C 1
ATOM 1767 O O . LEU A 1 213 ? -3.203 20.638 3.573 1.00 91.75 213 LEU A O 1
ATOM 1771 N N . GLU A 1 214 ? -3.155 20.992 1.363 1.00 92.06 214 GLU A N 1
ATOM 1772 C CA . GLU A 1 214 ? -3.122 22.455 1.478 1.00 92.06 214 GLU A CA 1
ATOM 1773 C C . GLU A 1 214 ? -4.463 23.003 2.005 1.00 92.06 214 GLU A C 1
ATOM 1775 O O . GLU A 1 214 ? -5.538 22.519 1.645 1.00 92.06 214 GLU A O 1
ATOM 1780 N N . ASN A 1 215 ? -4.423 24.069 2.817 1.00 84.62 215 ASN A N 1
ATOM 1781 C CA . ASN A 1 215 ? -5.584 24.607 3.553 1.00 84.62 215 ASN A CA 1
ATOM 1782 C C . ASN A 1 215 ? -6.844 24.850 2.701 1.00 84.62 215 ASN A C 1
ATOM 1784 O O . ASN A 1 215 ? -7.958 24.724 3.201 1.00 84.62 215 ASN A O 1
ATOM 1788 N N . LYS A 1 216 ? -6.688 25.188 1.416 1.00 90.75 216 LYS A N 1
ATOM 1789 C CA . LYS A 1 216 ? -7.817 25.443 0.505 1.00 90.75 216 LYS A CA 1
ATOM 1790 C C . LYS A 1 216 ? -8.564 24.170 0.091 1.00 90.75 216 LYS A C 1
ATOM 1792 O O . LYS A 1 216 ? -9.752 24.242 -0.216 1.00 90.75 216 LYS A O 1
ATOM 1797 N N . LEU A 1 217 ? -7.870 23.033 0.028 1.00 93.31 217 LEU A N 1
ATOM 1798 C CA . LEU A 1 217 ? -8.396 21.768 -0.494 1.00 93.31 217 LEU A CA 1
ATOM 1799 C C . LEU A 1 217 ? -8.563 20.700 0.584 1.00 93.31 217 LEU A C 1
ATOM 1801 O O . LEU A 1 217 ? -9.374 19.801 0.389 1.00 93.31 217 LEU A O 1
ATOM 1805 N N . LYS A 1 218 ? -7.895 20.842 1.734 1.00 94.38 218 LYS A N 1
ATOM 1806 C CA . LYS A 1 218 ? -7.895 19.871 2.836 1.00 94.38 218 LYS A CA 1
ATOM 1807 C C . LYS A 1 218 ? -9.294 19.393 3.233 1.00 94.38 218 LYS A C 1
ATOM 1809 O O . LYS A 1 218 ? -9.526 18.193 3.340 1.00 94.38 218 LYS A O 1
ATOM 1814 N N . MET A 1 219 ? -10.248 20.315 3.380 1.00 95.06 219 MET A N 1
ATOM 1815 C CA . MET A 1 219 ? -11.629 19.960 3.741 1.00 95.06 219 MET A CA 1
ATOM 1816 C C . MET A 1 219 ? -12.392 19.283 2.601 1.00 95.06 219 MET A C 1
ATOM 1818 O O . MET A 1 219 ? -13.154 18.359 2.853 1.00 95.06 219 MET A O 1
ATOM 1822 N N . LYS A 1 220 ? -12.152 19.683 1.345 1.00 95.38 220 LYS A N 1
ATOM 1823 C CA . LYS A 1 220 ? -12.748 19.012 0.177 1.00 95.38 220 LYS A CA 1
ATOM 1824 C C . LYS A 1 220 ? -12.190 17.603 0.001 1.00 95.38 220 LYS A C 1
ATOM 1826 O O . LYS A 1 220 ? -12.928 16.695 -0.359 1.00 95.38 220 LYS A O 1
ATOM 1831 N N . PHE A 1 221 ? -10.893 17.426 0.247 1.00 96.06 221 PHE A N 1
ATOM 1832 C CA . PHE A 1 221 ? -10.251 16.118 0.252 1.00 96.06 221 PHE A CA 1
ATOM 1833 C C . PHE A 1 221 ? -10.873 15.214 1.317 1.00 96.06 221 PHE A C 1
ATOM 1835 O O . PHE A 1 221 ? -11.255 14.094 0.994 1.00 96.06 221 PHE A O 1
ATOM 1842 N N . LEU A 1 222 ? -11.047 15.723 2.542 1.00 96.12 222 LEU A N 1
ATOM 1843 C CA . LEU A 1 222 ? -11.715 14.989 3.613 1.00 96.12 222 LEU A CA 1
ATOM 1844 C C . LEU A 1 222 ? -13.145 14.597 3.221 1.00 96.12 222 LEU A C 1
ATOM 1846 O O . LEU A 1 222 ? -13.461 13.416 3.243 1.00 96.12 222 LEU A O 1
ATOM 1850 N N . GLU A 1 223 ? -13.975 15.558 2.809 1.00 94.94 223 GLU A N 1
ATOM 1851 C CA . GLU A 1 223 ? -15.376 15.325 2.430 1.00 94.94 223 GLU A CA 1
ATOM 1852 C C . GLU A 1 223 ? -15.502 14.252 1.338 1.00 94.94 223 GLU A C 1
ATOM 1854 O O . GLU A 1 223 ? -16.309 13.331 1.438 1.00 94.94 223 GLU A O 1
ATOM 1859 N N . ARG A 1 224 ? -14.670 14.332 0.292 1.00 94.75 224 ARG A N 1
ATOM 1860 C CA . ARG A 1 224 ? -14.682 13.336 -0.787 1.00 94.75 224 ARG A CA 1
ATOM 1861 C C . ARG A 1 224 ? -14.141 11.989 -0.331 1.00 94.75 224 ARG A C 1
ATOM 1863 O O . ARG A 1 224 ? -14.725 10.968 -0.677 1.00 94.75 224 ARG A O 1
ATOM 1870 N N . GLY A 1 225 ? -13.066 11.977 0.452 1.00 95.06 225 GLY A N 1
ATOM 1871 C CA . GLY A 1 225 ? -12.475 10.749 0.969 1.00 95.06 225 GLY A CA 1
ATOM 1872 C C . GLY A 1 225 ? -13.425 9.991 1.894 1.00 95.06 225 GLY A C 1
ATOM 1873 O O . GLY A 1 225 ? -13.515 8.770 1.815 1.00 95.06 225 GLY A O 1
ATOM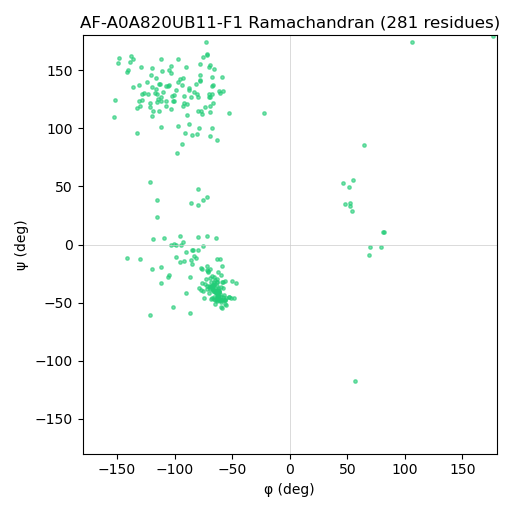 1874 N N . THR 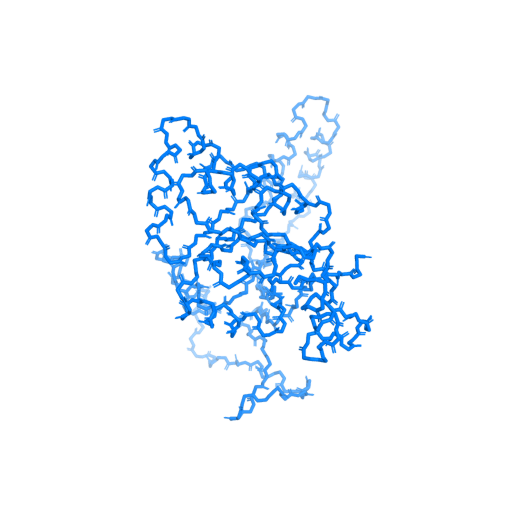A 1 226 ? -14.181 10.691 2.742 1.00 94.62 226 THR A N 1
ATOM 1875 C CA . THR A 1 226 ? -15.104 10.052 3.691 1.00 94.62 226 THR A CA 1
ATOM 1876 C C . THR A 1 226 ? -16.374 9.545 3.013 1.00 94.62 226 THR A C 1
ATOM 1878 O O . THR A 1 226 ? -17.002 8.624 3.529 1.00 94.62 226 THR A O 1
ATOM 1881 N N . MET A 1 227 ? -16.742 10.052 1.836 1.00 92.94 227 MET A N 1
ATOM 1882 C CA . MET A 1 227 ? -17.808 9.458 1.019 1.00 92.94 227 MET A CA 1
ATOM 1883 C C . MET A 1 227 ? -17.404 8.120 0.379 1.00 92.94 227 MET A C 1
ATOM 1885 O O . MET A 1 227 ? -18.274 7.317 0.036 1.00 92.94 227 MET A O 1
ATOM 1889 N N . CYS A 1 228 ? -16.106 7.870 0.201 1.00 92.12 228 CYS A N 1
ATOM 1890 C CA . CYS A 1 228 ? -15.609 6.644 -0.410 1.00 92.12 228 CYS A CA 1
ATOM 1891 C C . CYS A 1 228 ? -15.643 5.465 0.575 1.00 92.12 228 CYS A C 1
ATOM 1893 O O . CYS A 1 228 ? -15.392 5.613 1.772 1.00 92.12 228 CYS A O 1
ATOM 1895 N N . LYS A 1 229 ? -15.912 4.261 0.052 1.00 87.25 229 LYS A N 1
ATOM 1896 C CA . LYS A 1 229 ? -15.823 3.007 0.827 1.00 87.25 229 LYS A CA 1
ATOM 1897 C C . LYS A 1 229 ? -14.374 2.654 1.178 1.00 87.25 229 LYS A C 1
ATOM 1899 O O . LYS A 1 229 ? -14.110 2.145 2.261 1.00 87.25 229 LYS A O 1
ATOM 1904 N N . ALA A 1 230 ? -13.460 2.944 0.255 1.00 91.69 230 ALA A N 1
ATOM 1905 C CA . ALA A 1 230 ? -12.027 2.784 0.424 1.00 91.69 230 ALA A CA 1
ATOM 1906 C C . ALA A 1 230 ? -11.291 3.953 -0.239 1.00 91.69 230 ALA A C 1
ATOM 1908 O O . ALA A 1 230 ? -11.761 4.500 -1.241 1.00 91.69 230 ALA A O 1
ATOM 1909 N N . VAL A 1 231 ? -10.143 4.329 0.317 1.00 96.25 231 VAL A N 1
ATOM 1910 C CA . VAL A 1 231 ? -9.272 5.385 -0.218 1.00 96.25 231 VAL A CA 1
ATOM 1911 C C . VAL A 1 231 ? -7.848 4.854 -0.286 1.00 96.25 231 VAL A C 1
ATOM 1913 O O . VAL A 1 231 ? -7.384 4.216 0.653 1.00 96.25 231 VAL A O 1
ATOM 1916 N N . VAL A 1 232 ? -7.140 5.135 -1.379 1.00 95.19 232 VAL A N 1
ATOM 1917 C CA . VAL A 1 232 ? -5.718 4.805 -1.517 1.00 95.19 232 VAL A CA 1
ATOM 1918 C C . VAL A 1 232 ? -4.941 6.087 -1.779 1.00 95.19 232 VAL A C 1
ATOM 1920 O O . VAL A 1 232 ? -5.158 6.772 -2.778 1.00 95.19 232 VAL A O 1
ATOM 1923 N N . CYS A 1 233 ? -4.027 6.411 -0.873 1.00 93.50 233 CYS A N 1
ATOM 1924 C CA . CYS A 1 233 ? -3.085 7.508 -1.017 1.00 93.50 233 CYS A CA 1
ATOM 1925 C C . CYS A 1 233 ? -1.720 6.922 -1.383 1.00 93.50 233 CYS A C 1
ATOM 1927 O O . CYS A 1 233 ? -1.128 6.194 -0.591 1.00 93.50 233 CYS A O 1
ATOM 1929 N N . CYS A 1 234 ? -1.211 7.253 -2.567 1.00 91.25 234 CYS A N 1
ATOM 1930 C CA . CYS A 1 234 ? 0.075 6.764 -3.065 1.00 91.25 234 CYS A CA 1
ATOM 1931 C C . CYS A 1 234 ? 1.163 7.835 -2.956 1.00 91.25 234 CYS A C 1
ATOM 1933 O O . CYS A 1 234 ? 0.870 9.026 -3.074 1.00 91.25 234 CYS A O 1
ATOM 1935 N N . ARG A 1 235 ? 2.429 7.402 -2.843 1.00 89.56 235 ARG A N 1
ATOM 1936 C CA . ARG A 1 235 ? 3.599 8.296 -2.731 1.00 89.56 235 ARG A CA 1
ATOM 1937 C C . ARG A 1 235 ? 3.413 9.268 -1.560 1.00 89.56 235 ARG A C 1
ATOM 1939 O O . ARG A 1 235 ? 3.406 10.489 -1.724 1.00 89.56 235 ARG A O 1
ATOM 1946 N N . VAL A 1 236 ? 3.178 8.695 -0.388 1.00 90.44 236 VAL A N 1
ATOM 1947 C CA . VAL A 1 236 ? 2.923 9.425 0.852 1.00 90.44 236 VAL A CA 1
ATOM 1948 C C . VAL A 1 236 ? 4.193 9.408 1.690 1.00 90.44 236 VAL A C 1
ATOM 1950 O O . VAL A 1 236 ? 4.754 8.348 1.917 1.00 90.44 236 VAL A O 1
ATOM 1953 N N . THR A 1 237 ? 4.676 10.557 2.157 1.00 90.81 237 THR A N 1
ATOM 1954 C CA . THR A 1 237 ? 5.788 10.565 3.125 1.00 90.81 237 THR A CA 1
ATOM 1955 C C . THR A 1 237 ? 5.302 10.157 4.517 1.00 90.81 237 THR A C 1
ATOM 1957 O O . THR A 1 237 ? 4.115 10.286 4.820 1.00 90.81 237 THR A O 1
ATOM 1960 N N . LEU A 1 238 ? 6.214 9.754 5.408 1.00 89.75 238 LEU A N 1
ATOM 1961 C CA . LEU A 1 238 ? 5.868 9.382 6.792 1.00 89.75 238 LEU A CA 1
ATOM 1962 C C . LEU A 1 238 ? 5.023 10.469 7.485 1.00 89.75 238 LEU A C 1
ATOM 1964 O O . LEU A 1 238 ? 3.965 10.199 8.048 1.00 89.75 238 LEU A O 1
ATOM 1968 N N . LEU A 1 239 ? 5.436 11.733 7.342 1.00 90.31 239 LEU A N 1
ATOM 1969 C CA . LEU A 1 239 ? 4.708 12.874 7.896 1.00 90.31 239 LEU A CA 1
ATOM 1970 C C . LEU A 1 239 ? 3.310 13.030 7.281 1.00 90.31 239 LEU A C 1
ATOM 1972 O O . LEU A 1 239 ? 2.353 13.325 7.995 1.00 90.31 239 LEU A O 1
ATOM 1976 N N . GLN A 1 240 ? 3.174 12.831 5.970 1.00 92.56 240 GLN A N 1
ATOM 1977 C CA . GLN A 1 240 ? 1.879 12.934 5.301 1.00 92.56 240 GLN A CA 1
ATOM 1978 C C . GLN A 1 240 ? 0.917 11.826 5.741 1.00 92.56 240 GLN A C 1
ATOM 1980 O O . GLN A 1 240 ? -0.273 12.110 5.880 1.00 92.56 240 GLN A O 1
ATOM 1985 N N . LYS A 1 241 ? 1.407 10.605 6.023 1.00 93.62 241 LYS A N 1
ATOM 1986 C CA . LYS A 1 241 ? 0.576 9.531 6.593 1.00 93.62 241 LYS A CA 1
ATOM 1987 C C . LYS A 1 241 ? -0.081 10.017 7.892 1.00 93.62 241 LYS A C 1
ATOM 1989 O O . LYS A 1 241 ? -1.306 10.019 8.009 1.00 93.62 241 LYS A O 1
ATOM 1994 N N . ALA A 1 242 ? 0.722 10.543 8.819 1.00 94.50 242 ALA A N 1
ATOM 1995 C CA . ALA A 1 242 ? 0.233 11.093 10.083 1.00 94.50 242 ALA A CA 1
ATOM 1996 C C . ALA A 1 242 ? -0.719 12.292 9.892 1.00 94.50 242 ALA A C 1
ATOM 1998 O O . ALA A 1 242 ? -1.739 12.385 10.572 1.00 94.50 242 ALA A O 1
ATOM 1999 N N . GLN A 1 243 ? -0.440 13.193 8.943 1.00 95.00 243 GLN A N 1
ATOM 2000 C CA . GLN A 1 243 ? -1.311 14.342 8.647 1.00 95.00 243 GLN A CA 1
ATOM 2001 C C . GLN A 1 243 ? -2.701 13.927 8.143 1.00 95.00 243 GLN A C 1
ATOM 2003 O O . GLN A 1 243 ? -3.685 14.601 8.454 1.00 95.00 243 GLN A O 1
ATOM 2008 N N . VAL A 1 244 ? -2.793 12.842 7.367 1.00 95.62 244 VAL A N 1
ATOM 2009 C CA . VAL A 1 244 ? -4.076 12.297 6.897 1.00 95.62 244 VAL A CA 1
ATOM 2010 C C . VAL A 1 244 ? -4.868 11.711 8.063 1.00 95.62 244 VAL A C 1
ATOM 2012 O O . VAL A 1 244 ? -6.041 12.053 8.220 1.00 95.62 244 VAL A O 1
ATOM 2015 N N . VAL A 1 245 ? -4.227 10.902 8.914 1.00 96.06 245 VAL A N 1
ATOM 2016 C CA . VAL A 1 245 ? -4.867 10.352 10.122 1.00 96.06 245 VAL A CA 1
ATOM 2017 C C . VAL A 1 245 ? -5.386 11.475 11.013 1.00 96.06 245 VAL A C 1
ATOM 2019 O O . VAL A 1 245 ? -6.548 11.460 11.409 1.00 96.06 245 VAL A O 1
ATOM 2022 N N . GLU A 1 246 ? -4.560 12.490 11.268 1.00 95.69 246 GLU A N 1
ATOM 2023 C CA . GLU A 1 246 ? -4.934 13.649 12.078 1.00 95.69 246 GLU A CA 1
ATOM 2024 C C . GLU A 1 246 ? -6.119 14.421 11.493 1.00 95.69 246 GLU A C 1
ATOM 2026 O O . GLU A 1 246 ? -7.024 14.812 12.227 1.00 95.69 246 GLU A O 1
ATOM 2031 N N . LEU A 1 247 ? -6.134 14.628 10.173 1.00 96.00 247 LEU A N 1
ATOM 2032 C CA . LEU A 1 247 ? -7.225 15.313 9.487 1.00 96.00 247 LEU A CA 1
ATOM 2033 C C . LEU A 1 247 ? -8.557 14.587 9.696 1.00 96.00 247 LEU A C 1
ATOM 2035 O O . LEU A 1 247 ? -9.535 15.230 10.072 1.00 96.00 247 LEU A O 1
ATOM 2039 N N . VAL A 1 248 ? -8.599 13.272 9.482 1.00 96.19 248 VAL A N 1
ATOM 2040 C CA . VAL A 1 248 ? -9.827 12.490 9.681 1.00 96.19 248 VAL A CA 1
ATOM 2041 C C . VAL A 1 248 ? -10.211 12.480 11.159 1.00 96.19 248 VAL A C 1
ATOM 2043 O O . VAL A 1 248 ? -11.351 12.790 11.501 1.00 96.19 248 VAL A O 1
ATOM 2046 N N . MET A 1 249 ? -9.243 12.221 12.039 1.00 94.62 249 MET A N 1
ATOM 2047 C CA . MET A 1 249 ? -9.443 12.152 13.485 1.00 94.62 249 MET A CA 1
ATOM 2048 C C . MET A 1 249 ? -10.065 13.433 14.057 1.00 94.62 249 MET A C 1
ATOM 2050 O O . MET A 1 249 ? -11.045 13.374 14.796 1.00 94.62 249 MET A O 1
ATOM 2054 N N . GLN A 1 250 ? -9.530 14.602 13.694 1.00 93.56 250 GLN A N 1
ATOM 2055 C CA . GLN A 1 250 ? -9.972 15.889 14.240 1.00 93.56 250 GLN A CA 1
ATOM 2056 C C . GLN A 1 250 ? -11.348 16.337 13.729 1.00 93.56 250 GLN A C 1
ATOM 2058 O O . GLN A 1 250 ? -11.990 17.166 14.373 1.00 93.56 250 GLN A O 1
ATOM 2063 N N . ASN A 1 251 ? -11.800 15.831 12.577 1.00 95.12 251 ASN A N 1
ATOM 2064 C CA . ASN A 1 251 ? -12.979 16.367 11.890 1.00 95.12 251 ASN A CA 1
ATOM 2065 C C . ASN A 1 251 ? -14.173 15.405 11.880 1.00 95.12 251 ASN A C 1
ATOM 2067 O O . ASN A 1 251 ? -15.307 15.867 11.971 1.00 95.12 251 ASN A O 1
ATOM 2071 N N . GLU A 1 252 ? -13.949 14.090 11.824 1.00 92.69 252 GLU A N 1
ATOM 2072 C CA . GLU A 1 252 ? -15.038 13.105 11.769 1.00 92.69 252 GLU A CA 1
ATOM 2073 C C . GLU A 1 252 ? -15.586 12.729 13.154 1.00 92.69 252 GLU A C 1
ATOM 2075 O O . GLU A 1 252 ? -16.685 12.189 13.233 1.00 92.69 252 GLU A O 1
ATOM 2080 N N . LYS A 1 253 ? -14.860 13.029 14.247 1.00 88.69 253 LYS A N 1
ATOM 2081 C CA . LYS A 1 253 ? -15.222 12.653 15.635 1.00 88.69 253 LYS A CA 1
ATOM 2082 C C . LYS A 1 253 ? -15.525 11.155 15.803 1.00 88.69 253 LYS A C 1
ATOM 2084 O O . LYS A 1 253 ? -16.405 10.774 16.571 1.00 88.69 253 LYS A O 1
ATOM 2089 N N . LYS A 1 254 ? -14.803 10.317 15.064 1.00 93.19 254 LYS A N 1
ATOM 2090 C CA . LYS A 1 254 ? -14.946 8.858 15.039 1.00 93.19 254 LYS A CA 1
ATOM 2091 C C . LYS A 1 254 ? -13.648 8.198 15.465 1.00 93.19 254 LYS A C 1
ATOM 2093 O O . LYS A 1 254 ? -12.577 8.768 15.248 1.00 93.19 254 LYS A O 1
ATOM 2098 N N . ILE A 1 255 ? -13.741 6.998 16.034 1.00 95.56 255 ILE A N 1
ATOM 2099 C CA . ILE A 1 255 ? -12.558 6.249 16.455 1.00 95.56 255 ILE A CA 1
ATOM 2100 C C . ILE A 1 255 ? -11.799 5.768 15.219 1.00 95.56 255 ILE A C 1
ATOM 2102 O O . ILE A 1 255 ? -12.363 5.196 14.278 1.00 95.56 255 ILE A O 1
ATOM 2106 N N . THR A 1 256 ? -10.501 6.046 15.234 1.00 97.00 256 THR A N 1
ATOM 2107 C CA . THR A 1 256 ? -9.561 5.750 14.157 1.00 97.00 256 THR A CA 1
ATOM 2108 C C . THR A 1 256 ? -8.539 4.745 14.660 1.00 97.00 256 THR A C 1
ATOM 2110 O O . THR A 1 256 ? -7.979 4.909 15.744 1.00 97.00 256 THR A O 1
ATOM 2113 N N . LEU A 1 257 ? -8.273 3.725 13.854 1.00 97.44 257 LEU A N 1
ATOM 2114 C CA . LEU A 1 257 ? -7.193 2.777 14.072 1.00 97.44 257 LEU A CA 1
ATOM 2115 C C . LEU A 1 257 ? -6.144 2.963 12.978 1.00 97.44 257 LEU A C 1
ATOM 2117 O O . LEU A 1 257 ? -6.494 3.121 11.811 1.00 97.44 257 LEU A O 1
ATOM 2121 N N . ALA A 1 258 ? -4.868 2.931 13.340 1.00 96.62 258 ALA A N 1
ATOM 2122 C CA . ALA A 1 258 ? -3.770 2.841 12.389 1.00 96.62 258 ALA A CA 1
ATOM 2123 C C . ALA A 1 258 ? -3.001 1.536 12.604 1.00 96.62 258 ALA A C 1
ATOM 2125 O O . ALA A 1 258 ? -2.633 1.213 13.734 1.00 96.62 258 ALA A O 1
ATOM 2126 N N . ILE A 1 259 ? -2.770 0.803 11.516 1.00 95.19 259 ILE A N 1
ATOM 2127 C CA . ILE A 1 259 ? -2.007 -0.442 11.487 1.00 95.19 259 ILE A CA 1
ATOM 2128 C C . ILE A 1 259 ? -0.793 -0.300 10.570 1.00 95.19 259 ILE A C 1
ATOM 2130 O O . ILE A 1 259 ? -0.894 0.249 9.469 1.00 95.19 259 ILE A O 1
ATOM 2134 N N . GLY A 1 260 ? 0.352 -0.778 11.041 1.00 90.75 260 GLY A N 1
ATOM 2135 C CA . GLY A 1 260 ? 1.605 -0.753 10.298 1.00 90.75 260 GLY A CA 1
ATOM 2136 C C . GLY A 1 260 ? 2.501 -1.929 10.652 1.00 90.75 260 GLY A C 1
ATOM 2137 O O . GLY A 1 260 ? 2.375 -2.504 11.735 1.00 90.75 260 GLY A O 1
ATOM 2138 N N . GLY A 1 261 ? 3.395 -2.277 9.736 1.00 81.44 261 GLY A N 1
ATOM 2139 C CA . GLY A 1 261 ? 4.251 -3.462 9.815 1.00 81.44 261 GLY A CA 1
ATOM 2140 C C . GLY A 1 261 ? 5.673 -3.240 9.306 1.00 81.44 261 GLY A C 1
ATOM 2141 O O . GLY A 1 261 ? 6.538 -4.048 9.617 1.00 81.44 261 GLY A O 1
ATOM 2142 N N . ASP A 1 262 ? 5.944 -2.117 8.629 1.00 74.12 262 ASP A N 1
ATOM 2143 C CA . ASP A 1 262 ? 7.284 -1.718 8.156 1.00 74.12 262 ASP A CA 1
ATOM 2144 C C . ASP A 1 262 ? 8.072 -0.957 9.256 1.00 74.12 262 ASP A C 1
ATOM 2146 O O . ASP A 1 262 ? 8.766 0.038 9.007 1.00 74.12 262 ASP A O 1
ATOM 2150 N N . GLY A 1 263 ? 7.886 -1.351 10.521 1.00 73.19 263 GLY A N 1
ATOM 2151 C CA . GLY A 1 263 ? 8.627 -0.816 11.664 1.00 73.19 263 GLY A CA 1
ATOM 2152 C C . GLY A 1 263 ? 8.524 0.709 11.839 1.00 73.19 263 GLY A C 1
ATOM 2153 O O . GLY A 1 263 ? 7.455 1.266 12.111 1.00 73.19 263 GLY A O 1
ATOM 2154 N N . ALA A 1 264 ? 9.666 1.401 11.735 1.00 73.50 264 ALA A N 1
ATOM 2155 C CA . ALA A 1 264 ? 9.810 2.834 12.032 1.00 73.50 264 ALA A CA 1
ATOM 2156 C C . ALA A 1 264 ? 8.965 3.752 11.128 1.00 73.50 264 ALA A C 1
ATOM 2158 O O . ALA A 1 264 ? 8.626 4.871 11.528 1.00 73.50 264 ALA A O 1
ATOM 2159 N N . ASN A 1 265 ? 8.605 3.287 9.929 1.00 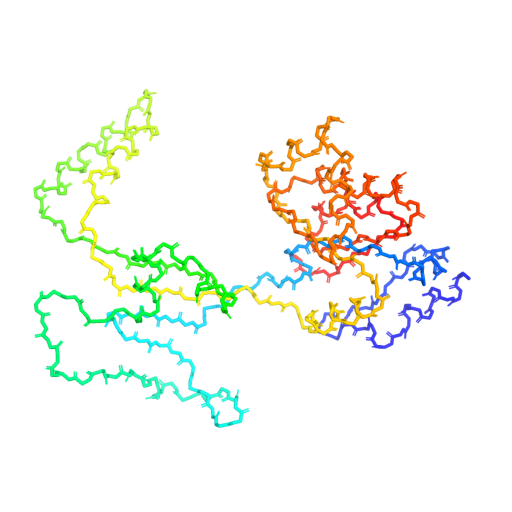77.56 265 ASN A N 1
ATOM 2160 C CA . ASN A 1 265 ? 7.876 4.085 8.945 1.00 77.56 265 ASN A CA 1
ATOM 2161 C C . ASN A 1 265 ? 6.425 4.363 9.374 1.00 77.56 265 ASN A C 1
ATOM 2163 O O . ASN A 1 265 ? 5.868 5.421 9.068 1.00 77.56 265 ASN A O 1
ATOM 2167 N N . ASP A 1 266 ? 5.822 3.468 10.151 1.00 83.75 266 ASP A N 1
ATOM 2168 C CA . ASP A 1 266 ? 4.408 3.582 10.511 1.00 83.75 266 ASP A CA 1
ATOM 2169 C C . ASP A 1 266 ? 4.183 4.186 11.897 1.00 83.75 266 ASP A C 1
ATOM 2171 O O . ASP A 1 266 ? 3.068 4.602 12.216 1.00 83.75 266 ASP A O 1
ATOM 2175 N N . VAL A 1 267 ? 5.243 4.341 12.700 1.00 88.50 267 VAL A N 1
ATOM 2176 C CA . VAL A 1 267 ? 5.168 4.844 14.083 1.00 88.50 267 VAL A CA 1
ATOM 2177 C C . VAL A 1 267 ? 4.416 6.170 14.166 1.00 88.50 267 VAL A C 1
ATOM 2179 O O . VAL A 1 267 ? 3.540 6.334 15.010 1.00 88.50 267 VAL A O 1
ATOM 2182 N N . SER A 1 268 ? 4.713 7.112 13.270 1.00 90.94 268 SER A N 1
ATOM 2183 C CA . SER A 1 268 ? 4.074 8.435 13.280 1.00 90.94 268 SER A CA 1
ATOM 2184 C C . SER A 1 268 ? 2.569 8.385 12.980 1.00 90.94 268 SER A C 1
ATOM 2186 O O . SER A 1 268 ? 1.800 9.170 13.535 1.00 90.94 268 SER A O 1
ATOM 2188 N N . MET A 1 269 ? 2.142 7.451 12.129 1.00 93.00 269 MET A N 1
ATOM 2189 C CA . MET A 1 269 ? 0.740 7.218 11.790 1.00 93.00 269 MET A CA 1
ATOM 2190 C C . MET A 1 269 ? 0.018 6.505 12.942 1.00 93.00 269 MET A C 1
ATOM 2192 O O . MET A 1 269 ? -1.051 6.949 13.359 1.00 93.00 269 MET A O 1
ATOM 2196 N N . ILE A 1 270 ? 0.646 5.462 13.496 1.00 93.31 270 ILE A N 1
ATOM 2197 C CA . ILE A 1 270 ? 0.172 4.664 14.636 1.00 93.31 270 ILE A CA 1
ATOM 2198 C C . ILE A 1 270 ? -0.039 5.544 15.871 1.00 93.31 270 ILE A C 1
ATOM 2200 O O . ILE A 1 270 ? -1.094 5.489 16.491 1.00 93.31 270 ILE A O 1
ATOM 2204 N N . GLN A 1 271 ? 0.930 6.401 16.201 1.00 92.50 271 GLN A N 1
ATOM 2205 C CA . GLN A 1 271 ? 0.852 7.301 17.357 1.00 92.50 271 GLN A CA 1
ATOM 2206 C C . GLN A 1 271 ? -0.189 8.413 17.202 1.00 92.50 271 GLN A C 1
ATOM 2208 O O . GLN A 1 271 ? -0.584 9.019 18.196 1.00 92.50 271 GLN A O 1
ATOM 2213 N N . LYS A 1 272 ? -0.593 8.738 15.968 1.00 94.81 272 LYS A N 1
ATOM 2214 C CA . LYS A 1 272 ? -1.565 9.804 15.710 1.00 94.81 272 LYS A CA 1
ATOM 2215 C C . LYS A 1 272 ? -3.008 9.310 15.791 1.00 94.81 272 LYS A C 1
ATOM 2217 O O . LYS A 1 272 ? -3.880 10.124 16.072 1.00 94.81 272 LYS A O 1
ATOM 2222 N N . ALA A 1 273 ? -3.268 8.035 15.512 1.00 95.56 273 ALA A N 1
ATOM 2223 C CA . ALA A 1 273 ? -4.603 7.453 15.618 1.00 95.56 273 ALA A CA 1
ATOM 2224 C C . ALA A 1 273 ? -5.035 7.286 17.084 1.00 95.56 273 ALA A C 1
ATOM 2226 O O . ALA A 1 273 ? -4.202 7.304 17.988 1.00 95.56 273 ALA A O 1
ATOM 2227 N N . HIS A 1 274 ? -6.335 7.081 17.318 1.00 95.25 274 HIS A N 1
ATOM 2228 C CA . HIS A 1 274 ? -6.824 6.727 18.655 1.00 95.25 274 HIS A CA 1
ATOM 2229 C C . HIS A 1 274 ? -6.271 5.366 19.097 1.00 95.25 274 HIS A C 1
ATOM 2231 O O . HIS A 1 274 ? -5.855 5.195 20.240 1.00 95.25 274 HIS A O 1
ATOM 2237 N N . ILE A 1 275 ? -6.223 4.412 18.161 1.00 95.50 275 ILE A N 1
ATOM 2238 C CA . ILE A 1 275 ? -5.719 3.059 18.391 1.00 95.50 275 ILE A CA 1
ATOM 2239 C C . ILE A 1 275 ? -4.584 2.766 17.416 1.00 95.50 275 ILE A C 1
ATOM 2241 O O . ILE A 1 275 ? -4.721 2.935 16.205 1.00 95.50 275 ILE A O 1
ATOM 2245 N N . GLY A 1 276 ? -3.467 2.286 17.952 1.00 94.50 276 GLY A N 1
ATOM 2246 C CA . GLY A 1 276 ? -2.311 1.859 17.180 1.00 94.50 276 GLY A CA 1
ATOM 2247 C C . GLY A 1 276 ? -2.133 0.345 17.219 1.00 94.50 276 GLY A C 1
ATOM 2248 O O . GLY A 1 276 ? -2.128 -0.239 18.301 1.00 94.50 276 GLY A O 1
ATOM 2249 N N . VAL A 1 277 ? -1.945 -0.281 16.058 1.00 93.81 277 VAL A N 1
ATOM 2250 C CA . VAL A 1 277 ? -1.599 -1.703 15.929 1.00 93.81 277 VAL A CA 1
ATOM 2251 C C . VAL A 1 277 ? -0.280 -1.827 15.177 1.00 93.81 277 VAL A C 1
ATOM 2253 O O . VAL A 1 277 ? -0.152 -1.365 14.047 1.00 93.81 277 VAL A O 1
ATOM 2256 N N . GLY A 1 278 ? 0.706 -2.450 15.813 1.00 92.44 278 GLY A N 1
ATOM 2257 C CA . GLY A 1 278 ? 1.951 -2.841 15.158 1.00 92.44 278 GLY A CA 1
ATOM 2258 C C . GLY A 1 278 ? 1.899 -4.314 14.778 1.00 92.44 278 GLY A C 1
ATOM 2259 O O . GLY A 1 278 ? 1.523 -5.144 15.606 1.00 92.44 278 GLY A O 1
ATOM 2260 N N . ILE A 1 279 ? 2.285 -4.637 13.550 1.00 90.19 279 ILE A N 1
ATOM 2261 C CA . ILE A 1 279 ? 2.542 -6.009 13.124 1.00 90.19 279 ILE A CA 1
ATOM 2262 C C . ILE A 1 279 ? 3.983 -6.350 13.489 1.00 90.19 279 ILE A C 1
ATOM 2264 O O . ILE A 1 279 ? 4.924 -5.636 13.150 1.00 90.19 279 ILE A O 1
ATOM 2268 N N . SER A 1 280 ? 4.145 -7.451 14.209 1.00 82.62 280 SER A N 1
ATOM 2269 C CA . SER A 1 280 ? 5.436 -8.014 14.579 1.00 82.62 280 SER A CA 1
ATOM 2270 C C . SER A 1 280 ? 6.033 -8.789 13.401 1.00 82.62 280 SER A C 1
ATOM 2272 O O . SER A 1 280 ? 5.674 -9.937 13.142 1.00 82.62 280 SER A O 1
ATOM 2274 N N . GLY A 1 281 ? 6.963 -8.161 12.685 1.00 69.62 281 GLY A N 1
ATOM 2275 C CA . GLY A 1 281 ? 7.797 -8.811 11.673 1.00 69.62 281 GLY A CA 1
ATOM 2276 C C . GLY A 1 281 ? 9.175 -9.212 12.210 1.00 69.62 281 GLY A C 1
ATOM 2277 O O . GLY A 1 281 ? 9.647 -8.670 13.209 1.00 69.62 281 GLY A O 1
ATOM 2278 N N . GLN A 1 282 ? 9.829 -10.154 11.527 1.00 52.44 282 GLN A N 1
ATOM 2279 C CA . GLN A 1 282 ? 11.291 -10.213 11.490 1.00 52.44 282 GLN A CA 1
ATOM 2280 C C . GLN A 1 282 ? 11.707 -9.381 10.275 1.00 52.44 282 GLN A C 1
ATOM 2282 O O . GLN A 1 282 ? 11.600 -9.866 9.150 1.00 52.44 282 GLN A O 1
ATOM 2287 N N . GLU A 1 283 ? 12.057 -8.112 10.482 1.00 48.62 283 GLU A N 1
ATOM 2288 C CA . GLU A 1 283 ? 12.888 -7.409 9.493 1.00 48.62 283 GLU A CA 1
ATOM 2289 C C . GLU A 1 283 ? 14.281 -8.049 9.433 1.00 48.62 283 GLU A C 1
ATOM 2291 O O . GLU A 1 283 ? 14.800 -8.435 10.510 1.00 48.62 283 GLU A O 1
#

Nearest PDB structures (foldseek):
  8ox9-assembly1_A  TM=7.255E-01  e=8.839E-19  Homo sapiens
  6psx-assembly1_A  TM=6.961E-01  e=8.839E-19  Saccharomyces cerevisiae W303
  6lcp-assembly1_A  TM=8.131E-01  e=1.814E-15  Thermochaetoides thermophila DSM 1495
  6lcr-assembly1_A  TM=6.034E-01  e=2.566E-17  Thermochaetoides thermophila DSM 1495
  7vsh-assembly1_A  TM=5.140E-01  e=2.566E-17  Homo sapiens

Mean predicted aligned error: 11.28 Å

Foldseek 3Di:
DVVVQVCQQPDPVQQDPVVRDGDHDPDDPCPVQVVFAQEEEEACEQTFFDPDKAFAWKAFQNFTFHFDADPVRDGDPPPVPRPRPDDDPPPDDPDDDDDPPLVVCCVVVVPVPSPVPDQWDKDWDWDDDDDPVRVVVLVVQCVVLCPDPPPSVVSNVVSCVSHPPPTGTGMMTTMHRHTDPCSVVVLVVCLVVNHAYEYEYDAADDPPLVVCCPPVNVVVSLVVCVVDSYHYHYRAHLVSLLSNQLSCVVPVVGAYEYEYRPPPSCVSNQVNGPHHHYDDDDD

Solvent-accessible surface area (backbone atoms only — not comparable to full-atom values): 16272 Å² total; per-residue (Å²): 84,68,68,61,30,51,51,53,39,66,37,70,90,58,41,42,73,93,77,72,41,61,43,74,61,89,62,44,82,54,70,69,56,69,81,53,53,42,35,39,37,30,35,41,63,49,52,45,24,46,97,45,77,42,83,64,36,38,33,50,76,66,30,53,46,61,80,47,56,49,102,85,68,49,80,53,91,52,84,89,56,64,63,61,68,76,75,78,85,84,75,81,60,103,71,85,82,60,66,63,68,69,62,50,45,27,69,75,66,69,40,75,75,79,65,73,80,55,88,49,52,73,50,77,43,63,48,68,92,74,53,72,68,60,47,51,56,49,51,53,51,42,52,53,19,70,71,36,93,66,66,32,70,60,44,45,47,58,47,45,60,73,62,75,52,88,58,44,79,44,33,36,40,29,32,31,68,39,60,39,89,62,44,71,63,49,53,52,53,40,48,75,73,65,31,31,43,34,36,49,25,65,72,47,85,32,68,67,60,55,56,37,63,34,86,91,33,31,62,58,46,48,58,56,50,71,72,39,71,60,43,78,44,65,36,27,25,52,67,53,44,21,52,51,45,42,52,50,43,76,69,68,78,51,42,31,32,16,39,27,20,57,62,79,63,31,48,57,30,21,72,53,27,82,38,61,44,78,49,91,66,89,128

pLDDT: mean 79.29, std 19.31, range [31.25, 97.62]

Radius of gyration: 25.46 Å; Cα contacts (8 Å, |Δi|>4): 395; chains: 1; bounding box: 53×57×75 Å